Protein 2E2E (pdb70)

Nearest PDB structures (foldseek):
  2e2e-assembly1_B  TM=1.006E+00  e=4.703E-22  Escherichia coli
  3bee-assembly2_B  TM=8.682E-01  e=1.572E-04  Vibrio parahaemolyticus RIMD 2210633
  2vq2-assembly1_A-2  TM=7.960E-01  e=1.135E-03  Neisseria meningitidis
  2dba-assembly1_A  TM=7.671E-01  e=4.171E-03  Homo sapiens
  6y4l-assembly1_A  TM=5.784E-01  e=1.094E-02  Homo sapiens

B-factor: mean 46.53, std 13.55, range [18.16, 98.91]

Foldseek 3Di:
DVPDPDDADAAVVSVVCPDPVDDPPPLVVVCVVPVLALVSLQNQLSVCVVVLVLVRSLVSLVSSCVNPPQELVSLLSNLVSVCVVVVNADDPSNVVSLVSNCVRPVQSPSSLQSVLVNCVVVLVLVSNLVSLVSNLVVVHSHDDNVVSVVSNVVSVVSNVVVCVVVVPVDD/DVPDPDDADAAVVSVVPPDPVPDPPPLVVVCVVPVLALVSLQNQLSVCVVVLVLVRSLVSLVSSCVNPPQDLVSLLSNLVSVCVVVVNADDPSNVVSLVSNCVRPVQSPSSLQSQLVNCVVVLVLVSNLVSLVSNLVVVHSHDDNVVSVVSNVVSVVSVVVVCVVVVPVDD

InterPro domains:
  IPR011990 Tetratricopeptide-like helical domain superfamily [G3DSA:1.25.40.10] (56-198)
  IPR011990 Tetratricopeptide-like helical domain superfamily [SSF48452] (62-175)
  IPR019734 Tetratricopeptide repeat [PS50005] (73-106)
  IPR019734 Tetratricopeptide repeat [SM00028] (73-106)
  IPR019734 Tetratricopeptide repeat [SM00028] (144-177)
  IPR051263 Cytochrome c-type biogenesis [PTHR47870] (15-192)
  IPR056413 Cytochrome c-type biogenesis protein H, TPR domain [PF23914] (40-173)

Sequence (342 aa):
KWQAVRAEYQRQRDPLHQFAEAQLQALQDKIRANPQNSEQWALLGEYYLWQNDYSNSLLAYRQALQLRGENAELYAALATVLYYQASQHMTAQTRAMIDKALALDSNEITALMLLASDAFMQANYAQAIELWQKVMDLNSPRINRTQLVESINMAKLLQRRSDLEHHHHHHKWQAVRAEYQRQRDPLHQFAEAQLQALQDKIRANPQNSEQWALLGEYYLWQNDYSNSLLAYRQALQLRGENAELYAALATVLYYQASQHMTAQTRAMIDKALALDSNEITALMLLASDAFMQANYAQAIELWQKVMDLNSPRINRTQLVESINMAKLLQRRSDLEHHHHHH

Radius of gyration: 23.76 Å; Cα contacts (8 Å, |Δi|>4): 393; chains: 2; bounding box: 51×72×61 Å

Secondary structure (DSSP, 8-state):
--S-S------SSTTT--------HHHHHHHHH--S-HHHHHHHHHHHHHTT-HHHHHHHHHHHHHHH-S-HHHHHHHHHHHHHHTTT---HHHHHHHHHHHHH-TT-HHHHHHHHHHHHHTT-HHHHHHHHHHHHHT--TTS-HHHHHHHHHHHHHHHHHHHHHHT----/--S-S------SSTTT--------HHHHHHHHH--S-HHHHHHHHHHHHHTT-HHHHHHHHHHHHHHH-S-HHHHHHHHHHHHHHTTT---HHHHHHHHHHHHH-TT-HHHHHHHHHHHHHTT-HHHHHHHHHHHHHT--TTS-HHHHHHHHHHHHHHHHHHHHHHT----

Structure (mmCIF, N/CA/C/O backbone):
data_2E2E
#
_entry.id   2E2E
#
_cell.length_a   47.802
_cell.length_b   85.824
_cell.length_c   49.073
_cell.angle_alpha   90.00
_cell.angle_beta   89.99
_cell.angle_gamma   90.00
#
_symmetry.space_group_name_H-M   'P 1 21 1'
#
loop_
_entity.id
_entity.type
_entity.pdbx_description
1 polymer 'Formate-dependent nitrite reductase complex nrfG subunit'
2 non-polymer BETA-MERCAPTOETHANOL
3 non-polymer IMIDAZOLE
4 water water
#
loop_
_atom_site.group_PDB
_atom_site.id
_atom_site.type_symbol
_atom_site.label_atom_id
_atom_site.label_alt_id
_atom_site.label_comp_id
_atom_site.label_asym_id
_atom_site.label_entity_id
_atom_site.label_seq_id
_atom_site.pdbx_PDB_ins_code
_atom_site.Cartn_x
_atom_site.Cartn_y
_atom_site.Cartn_z
_atom_site.occupancy
_atom_site.B_iso_or_equiv
_atom_site.auth_seq_id
_atom_site.auth_comp_id
_atom_site.auth_asym_id
_atom_site.auth_atom_id
_atom_site.pdbx_PDB_model_num
ATOM 1 N N . LYS A 1 2 ? 1.978 50.921 12.868 1.00 67.06 31 LYS A N 1
ATOM 2 C CA . LYS A 1 2 ? 2.635 49.683 12.360 1.00 67.30 31 LYS A CA 1
ATOM 3 C C . LYS A 1 2 ? 3.577 50.009 11.195 1.00 67.46 31 LYS A C 1
ATOM 4 O O . LYS A 1 2 ? 3.988 51.153 11.041 1.00 67.32 31 LYS A O 1
ATOM 10 N N . TRP A 1 3 ? 3.942 48.999 10.403 1.00 67.89 32 TRP A N 1
ATOM 11 C CA . TRP A 1 3 ? 4.619 49.219 9.114 1.00 68.25 32 TRP A CA 1
ATOM 12 C C . TRP A 1 3 ? 3.858 48.637 7.906 1.00 68.46 32 TRP A C 1
ATOM 13 O O . TRP A 1 3 ? 3.633 49.369 6.942 1.00 68.67 32 TRP A O 1
ATOM 24 N N . GLN A 1 4 ? 3.425 47.369 7.920 1.00 68.69 33 GLN A N 1
ATOM 25 C CA . GLN A 1 4 ? 3.314 46.461 9.076 1.00 68.93 33 GLN A CA 1
ATOM 26 C C . GLN A 1 4 ? 4.614 45.955 9.693 1.00 69.42 33 GLN A C 1
ATOM 27 O O . GLN A 1 4 ? 5.489 45.437 8.999 1.00 69.50 33 GLN A O 1
ATOM 33 N N . ALA A 1 5 ? 4.707 46.118 11.013 1.00 69.91 34 ALA A N 1
ATOM 34 C CA . ALA A 1 5 ? 5.835 45.672 11.821 1.00 70.29 34 ALA A CA 1
ATOM 35 C C . ALA A 1 5 ? 5.348 45.405 13.239 1.00 70.72 34 ALA A C 1
ATOM 36 O O . ALA A 1 5 ? 5.479 46.247 14.132 1.00 70.77 34 ALA A O 1
ATOM 38 N N . VAL A 1 6 ? 4.755 44.229 13.414 1.00 71.30 35 VAL A N 1
ATOM 39 C CA . VAL A 1 6 ? 4.309 43.721 14.706 1.00 71.95 35 VAL A CA 1
ATOM 40 C C . VAL A 1 6 ? 5.247 42.560 15.071 1.00 72.39 35 VAL A C 1
ATOM 41 O O . VAL A 1 6 ? 5.255 42.073 16.209 1.00 72.14 35 VAL A O 1
ATOM 45 N N . ARG A 1 7 ? 6.055 42.165 14.083 1.00 73.13 36 ARG A N 1
ATOM 46 C CA . ARG A 1 7 ? 6.964 41.013 14.138 1.00 73.95 36 ARG A CA 1
ATOM 47 C C . ARG A 1 7 ? 6.201 39.695 14.028 1.00 74.36 36 ARG A C 1
ATOM 48 O O . ARG A 1 7 ? 5.460 39.317 14.936 1.00 74.54 36 ARG A O 1
ATOM 56 N N . ALA A 1 8 ? 6.374 39.013 12.899 1.00 74.91 37 ALA A N 1
ATOM 57 C CA . ALA A 1 8 ? 5.760 37.705 12.689 1.00 75.41 37 ALA A CA 1
ATOM 58 C C . ALA A 1 8 ? 6.373 36.665 13.632 1.00 75.77 37 ALA A C 1
ATOM 59 O O . ALA A 1 8 ? 7.580 36.695 13.908 1.00 75.70 37 ALA A O 1
ATOM 61 N N . GLU A 1 9 ? 5.533 35.764 14.138 1.00 76.19 38 GLU A N 1
ATOM 62 C CA . GLU A 1 9 ? 5.985 34.722 15.068 1.00 76.75 38 GLU A CA 1
ATOM 63 C C . GLU A 1 9 ? 5.017 33.547 15.116 1.00 76.85 38 GLU A C 1
ATOM 64 O O . GLU A 1 9 ? 3.798 33.739 15.087 1.00 77.14 38 GLU A O 1
ATOM 70 N N . TYR A 1 10 ? 5.559 32.333 15.187 1.00 76.90 39 TYR A N 1
ATOM 71 C CA . TYR A 1 10 ? 4.721 31.128 15.261 1.00 76.85 39 TYR A CA 1
ATOM 72 C C . TYR A 1 10 ? 4.779 30.477 16.646 1.00 76.45 39 TYR A C 1
ATOM 73 O O . TYR A 1 10 ? 5.314 31.075 17.578 1.00 76.22 39 TYR A O 1
ATOM 82 N N . GLN A 1 11 ? 4.198 29.280 16.778 1.00 76.20 40 GLN A N 1
ATOM 83 C CA . GLN A 1 11 ? 4.183 28.528 18.050 1.00 75.90 40 GLN A CA 1
ATOM 84 C C . GLN A 1 11 ? 5.575 28.025 18.474 1.00 75.34 40 GLN A C 1
ATOM 85 O O . GLN A 1 11 ? 6.591 28.629 18.117 1.00 74.85 40 GLN A O 1
ATOM 91 N N . ARG A 1 12 ? 5.614 26.923 19.235 1.00 74.74 41 ARG A N 1
ATOM 92 C CA . ARG A 1 12 ? 6.876 26.372 19.739 1.00 74.24 41 ARG A CA 1
ATOM 93 C C . ARG A 1 12 ? 6.917 24.831 19.723 1.00 73.69 41 ARG A C 1
ATOM 94 O O . ARG A 1 12 ? 6.833 24.219 18.656 1.00 73.50 41 ARG A O 1
ATOM 102 N N . GLN A 1 13 ? 7.088 24.216 20.895 1.00 73.17 42 GLN A N 1
ATOM 103 C CA . GLN A 1 13 ? 6.834 22.777 21.071 1.00 72.58 42 GLN A CA 1
ATOM 104 C C . GLN A 1 13 ? 6.187 22.408 22.421 1.00 72.00 42 GLN A C 1
ATOM 105 O O . GLN A 1 13 ? 5.649 21.319 22.542 1.00 72.08 42 GLN A O 1
ATOM 111 N N . ARG A 1 14 ? 6.218 23.300 23.419 1.00 71.52 43 ARG A N 1
ATOM 112 C CA . ARG A 1 14 ? 5.240 23.183 24.518 1.00 70.41 43 ARG A CA 1
ATOM 113 C C . ARG A 1 14 ? 4.067 24.174 24.510 1.00 71.20 43 ARG A C 1
ATOM 114 O O . ARG A 1 14 ? 3.034 23.920 25.165 1.00 71.19 43 ARG A O 1
ATOM 122 N N . ASP A 1 15 ? 4.185 25.281 23.771 1.00 71.49 44 ASP A N 1
ATOM 123 C CA . ASP A 1 15 ? 2.981 26.098 23.512 1.00 71.74 44 ASP A CA 1
ATOM 124 C C . ASP A 1 15 ? 1.938 25.335 22.691 1.00 71.77 44 ASP A C 1
ATOM 125 O O . ASP A 1 15 ? 0.731 25.412 22.992 1.00 71.88 44 ASP A O 1
ATOM 130 N N . PRO A 1 16 ? 2.386 24.594 21.655 1.00 71.68 45 PRO A N 1
ATOM 131 C CA . PRO A 1 16 ? 1.464 23.666 21.011 1.00 71.78 45 PRO A CA 1
ATOM 132 C C . PRO A 1 16 ? 1.000 22.591 21.980 1.00 71.68 45 PRO A C 1
ATOM 133 O O . PRO A 1 16 ? -0.189 22.260 22.000 1.00 72.31 45 PRO A O 1
ATOM 137 N N . LEU A 1 17 ? 1.928 22.063 22.777 1.00 71.30 46 LEU A N 1
ATOM 138 C CA . LEU A 1 17 ? 1.610 21.018 23.729 1.00 70.96 46 LEU A CA 1
ATOM 139 C C . LEU A 1 17 ? 0.594 21.496 24.771 1.00 70.55 46 LEU A C 1
ATOM 140 O O . LEU A 1 17 ? -0.336 20.756 25.111 1.00 70.44 46 LEU A O 1
ATOM 145 N N . HIS A 1 18 ? 0.765 22.735 25.247 1.00 70.24 47 HIS A N 1
ATOM 146 C CA . HIS A 1 18 ? -0.270 23.430 26.015 1.00 69.92 47 HIS A CA 1
ATOM 147 C C . HIS A 1 18 ? -1.358 23.888 25.038 1.00 69.63 47 HIS A C 1
ATOM 148 O O . HIS A 1 18 ? -1.496 25.091 24.745 1.00 69.36 47 HIS A O 1
ATOM 155 N N . GLN A 1 19 ? -2.080 22.901 24.493 1.00 68.97 48 GLN A N 1
ATOM 156 C CA . GLN A 1 19 ? -3.364 23.134 23.828 1.00 68.23 48 GLN A CA 1
ATOM 157 C C . GLN A 1 19 ? -4.479 22.693 24.794 1.00 67.45 48 GLN A C 1
ATOM 158 O O . GLN A 1 19 ? -5.621 22.403 24.395 1.00 67.18 48 GLN A O 1
ATOM 164 N N . PHE A 1 20 ? -4.100 22.624 26.075 1.00 66.30 49 PHE A N 1
ATOM 165 C CA . PHE A 1 20 ? -5.030 22.902 27.150 1.00 65.46 49 PHE A CA 1
ATOM 166 C C . PHE A 1 20 ? -5.072 24.427 27.373 1.00 65.17 49 PHE A C 1
ATOM 167 O O . PHE A 1 20 ? -4.275 25.184 26.800 1.00 64.58 49 PHE A O 1
ATOM 175 N N . ALA A 1 21 ? -5.927 24.810 28.317 1.00 65.13 50 ALA A N 1
ATOM 176 C CA . ALA A 1 21 ? -7.107 25.655 28.076 1.00 65.13 50 ALA A CA 1
ATOM 177 C C . ALA A 1 21 ? -7.614 25.611 26.631 1.00 64.96 50 ALA A C 1
ATOM 178 O O . ALA A 1 21 ? -7.064 26.240 25.731 1.00 64.64 50 ALA A O 1
ATOM 180 N N . GLU A 1 27 ? -12.529 21.567 28.199 1.00 71.05 56 GLU A N 1
ATOM 181 C CA . GLU A 1 27 ? -13.648 20.637 28.046 1.00 70.99 56 GLU A CA 1
ATOM 182 C C . GLU A 1 27 ? -14.443 20.377 29.341 1.00 71.03 56 GLU A C 1
ATOM 183 O O . GLU A 1 27 ? -15.672 20.370 29.293 1.00 71.02 56 GLU A O 1
ATOM 189 N N . ALA A 1 28 ? -13.795 20.122 30.484 1.00 70.92 57 ALA A N 1
ATOM 190 C CA . ALA A 1 28 ? -12.346 19.910 30.630 1.00 70.96 57 ALA A CA 1
ATOM 191 C C . ALA A 1 28 ? -12.030 18.502 31.164 1.00 70.95 57 ALA A C 1
ATOM 192 O O . ALA A 1 28 ? -10.859 18.100 31.210 1.00 70.80 57 ALA A O 1
ATOM 194 N N . GLN A 1 29 ? -13.072 17.762 31.564 1.00 70.92 58 GLN A N 1
ATOM 195 C CA . GLN A 1 29 ? -12.919 16.370 32.009 1.00 70.96 58 GLN A CA 1
ATOM 196 C C . GLN A 1 29 ? -12.542 15.451 30.844 1.00 70.71 58 GLN A C 1
ATOM 197 O O . GLN A 1 29 ? -13.331 15.229 29.918 1.00 70.53 58 GLN A O 1
ATOM 203 N N . LEU A 1 30 ? -11.313 14.939 30.897 1.00 70.52 59 LEU A N 1
ATOM 204 C CA . LEU A 1 30 ? -10.780 14.108 29.816 1.00 70.07 59 LEU A CA 1
ATOM 205 C C . LEU A 1 30 ? -10.729 12.614 30.140 1.00 69.55 59 LEU A C 1
ATOM 206 O O . LEU A 1 30 ? -9.662 12.027 30.398 1.00 69.24 59 LEU A O 1
ATOM 211 N N . GLN A 1 31 ? -11.924 12.025 30.134 1.00 68.95 60 GLN A N 1
ATOM 212 C CA . GLN A 1 31 ? -12.099 10.594 29.955 1.00 68.13 60 GLN A CA 1
ATOM 213 C C . GLN A 1 31 ? -11.303 10.198 28.717 1.00 67.46 60 GLN A C 1
ATOM 214 O O . GLN A 1 31 ? -10.653 9.154 28.689 1.00 67.20 60 GLN A O 1
ATOM 220 N N . ALA A 1 32 ? -11.349 11.069 27.711 1.00 66.53 61 ALA A N 1
ATOM 221 C CA . ALA A 1 32 ? -10.718 10.836 26.421 1.00 65.71 61 ALA A CA 1
ATOM 222 C C . ALA A 1 32 ? -9.344 10.172 26.527 1.00 64.99 61 ALA A C 1
ATOM 223 O O . ALA A 1 32 ? -9.150 9.072 26.016 1.00 65.00 61 ALA A O 1
ATOM 225 N N . LEU A 1 33 ? -8.410 10.834 27.211 1.00 64.35 62 LEU A N 1
ATOM 226 C CA . LEU A 1 33 ? -7.028 10.355 27.340 1.00 63.41 62 LEU A CA 1
ATOM 227 C C . LEU A 1 33 ? -6.941 9.004 28.050 1.00 63.08 62 LEU A C 1
ATOM 228 O O . LEU A 1 33 ? -6.117 8.166 27.686 1.00 62.63 62 LEU A O 1
ATOM 233 N N . GLN A 1 34 ? -7.792 8.809 29.058 1.00 62.80 63 GLN A N 1
ATOM 234 C CA . GLN A 1 34 ? -7.850 7.550 29.814 1.00 62.92 63 GLN A CA 1
ATOM 235 C C . GLN A 1 34 ? -8.473 6.432 28.982 1.00 63.09 63 GLN A C 1
ATOM 236 O O . GLN A 1 34 ? -7.916 5.337 28.892 1.00 63.06 63 GLN A O 1
ATOM 242 N N . ASP A 1 35 ? -9.626 6.722 28.378 1.00 63.57 64 ASP A N 1
ATOM 243 C CA . ASP A 1 35 ? -10.325 5.773 27.495 1.00 64.00 64 ASP A CA 1
ATOM 244 C C . ASP A 1 35 ? -9.400 5.250 26.395 1.00 64.07 64 ASP A C 1
ATOM 245 O O . ASP A 1 35 ? -9.317 4.046 26.171 1.00 64.33 64 ASP A O 1
ATOM 250 N N . LYS A 1 36 ? -8.687 6.159 25.737 1.00 64.23 65 LYS A N 1
ATOM 251 C CA . LYS A 1 36 ? -7.708 5.783 24.720 1.00 64.61 65 LYS A CA 1
ATOM 252 C C . LYS A 1 36 ? -6.539 4.934 25.255 1.00 64.56 65 LYS A C 1
ATOM 253 O O . LYS A 1 36 ? -5.903 4.209 24.485 1.00 64.55 65 LYS A O 1
ATOM 259 N N . ILE A 1 37 ? -6.247 5.040 26.555 1.00 64.47 66 ILE A N 1
ATOM 260 C CA . ILE A 1 37 ? -5.237 4.186 27.197 1.00 64.20 66 ILE A CA 1
ATOM 261 C C . ILE A 1 37 ? -5.819 2.800 27.489 1.00 64.50 66 ILE A C 1
ATOM 262 O O . ILE A 1 37 ? -5.130 1.790 27.328 1.00 64.48 66 ILE A O 1
ATOM 267 N N . ARG A 1 38 ? -7.074 2.754 27.933 1.00 64.54 67 ARG A N 1
ATOM 268 C CA . ARG A 1 38 ? -7.748 1.476 28.154 1.00 64.75 67 ARG A CA 1
ATOM 269 C C . ARG A 1 38 ? -7.899 0.745 26.821 1.00 64.78 67 ARG A C 1
ATOM 270 O O . ARG A 1 38 ? -7.689 -0.463 26.750 1.00 65.09 67 ARG A O 1
ATOM 278 N N . ALA A 1 39 ? -8.241 1.490 25.769 1.00 64.73 68 ALA A N 1
ATOM 279 C CA . ALA A 1 39 ? -8.298 0.957 24.402 1.00 64.69 68 ALA A CA 1
ATOM 280 C C . ALA A 1 39 ? -6.965 0.330 23.973 1.00 64.54 68 ALA A C 1
ATOM 281 O O . ALA A 1 39 ? -6.932 -0.805 23.492 1.00 64.73 68 ALA A O 1
ATOM 283 N N . ASN A 1 40 ? -5.877 1.075 24.154 1.00 64.06 69 ASN A N 1
ATOM 284 C CA . ASN A 1 40 ? -4.546 0.611 23.788 1.00 63.64 69 ASN A CA 1
ATOM 285 C C . ASN A 1 40 ? -3.552 0.969 24.887 1.00 62.95 69 ASN A C 1
ATOM 286 O O . ASN A 1 40 ? -3.272 2.145 25.095 1.00 62.95 69 ASN A O 1
ATOM 291 N N . PRO A 1 41 ? -3.045 -0.040 25.618 1.00 62.22 70 PRO A N 1
ATOM 292 C CA . PRO A 1 41 ? -2.192 0.186 26.782 1.00 61.72 70 PRO A CA 1
ATOM 293 C C . PRO A 1 41 ? -0.668 0.114 26.578 1.00 61.03 70 PRO A C 1
ATOM 294 O O . PRO A 1 41 ? 0.073 0.546 27.463 1.00 60.87 70 PRO A O 1
ATOM 298 N N . GLN A 1 42 ? -0.198 -0.420 25.453 1.00 60.25 71 GLN A N 1
ATOM 299 C CA . GLN A 1 42 ? 1.253 -0.551 25.216 1.00 59.63 71 GLN A CA 1
ATOM 300 C C . GLN A 1 42 ? 1.873 0.618 24.449 1.00 58.65 71 GLN A C 1
ATOM 301 O O . GLN A 1 42 ? 3.065 0.602 24.115 1.00 58.14 71 GLN A O 1
ATOM 307 N N . ASN A 1 43 ? 1.064 1.634 24.184 1.00 57.79 72 ASN A N 1
ATOM 308 C CA . ASN A 1 43 ? 1.538 2.810 23.466 1.00 57.21 72 ASN A CA 1
ATOM 309 C C . ASN A 1 43 ? 2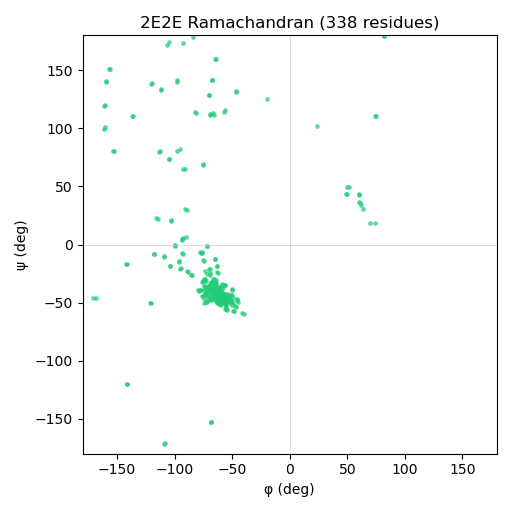.271 3.820 24.374 1.00 56.48 72 ASN A C 1
ATOM 310 O O . ASN A 1 43 ? 1.682 4.415 25.275 1.00 56.03 72 ASN A O 1
ATOM 315 N N . SER A 1 44 ? 3.569 3.976 24.120 1.00 55.83 73 SER A N 1
ATOM 316 C CA . SER A 1 44 ? 4.431 4.945 24.801 1.00 55.35 73 SER A CA 1
ATOM 317 C C . SER A 1 44 ? 3.871 6.378 24.861 1.00 54.70 73 SER A C 1
ATOM 318 O O . SER A 1 44 ? 3.709 6.957 25.942 1.00 54.43 73 SER A O 1
ATOM 321 N N . GLU A 1 45 ? 3.584 6.946 23.694 1.00 53.45 74 GLU A N 1
ATOM 322 C CA . GLU A 1 45 ? 3.231 8.365 23.613 1.00 52.38 74 GLU A CA 1
ATOM 323 C C . GLU A 1 45 ? 1.855 8.665 24.252 1.00 51.65 74 GLU A C 1
ATOM 324 O O . GLU A 1 45 ? 1.587 9.797 24.650 1.00 51.74 74 GLU A O 1
ATOM 330 N N . GLN A 1 46 ? 1.005 7.650 24.380 1.00 50.68 75 GLN A N 1
ATOM 331 C CA . GLN A 1 46 ? -0.294 7.806 25.048 1.00 50.17 75 GLN A CA 1
ATOM 332 C C . GLN A 1 46 ? -0.146 8.056 26.556 1.00 48.97 75 GLN A C 1
ATOM 333 O O . GLN A 1 46 ? -0.897 8.836 27.144 1.00 48.55 75 GLN A O 1
ATOM 339 N N . TRP A 1 47 ? 0.811 7.370 27.177 1.00 47.89 76 TRP A N 1
ATOM 340 C CA . TRP A 1 47 ? 1.097 7.564 28.598 1.00 46.38 76 TRP A CA 1
ATOM 341 C C . TRP A 1 47 ? 1.821 8.893 28.830 1.00 45.19 76 TRP A C 1
ATOM 342 O O . TRP A 1 47 ? 1.705 9.514 29.897 1.00 44.07 76 TRP A O 1
ATOM 353 N N . ALA A 1 48 ? 2.579 9.317 27.825 1.00 44.84 77 ALA A N 1
ATOM 354 C CA . ALA A 1 48 ? 3.340 10.559 27.908 1.00 44.20 77 ALA A CA 1
ATOM 355 C C . ALA A 1 48 ? 2.366 11.727 27.884 1.00 44.15 77 ALA A C 1
ATOM 356 O O . ALA A 1 48 ? 2.545 12.690 28.609 1.00 45.08 77 ALA A O 1
ATOM 358 N N . LEU A 1 49 ? 1.337 11.621 27.043 1.00 43.73 78 LEU A N 1
ATOM 359 C CA . LEU A 1 49 ? 0.261 12.604 26.950 1.00 43.13 78 LEU A CA 1
ATOM 360 C C . LEU A 1 49 ? -0.561 12.732 28.238 1.00 42.28 78 LEU A C 1
ATOM 361 O O . LEU A 1 49 ? -0.999 13.840 28.605 1.00 42.06 78 LEU A O 1
ATOM 366 N N . LEU A 1 50 ? -0.776 11.595 28.899 1.00 41.17 79 LEU A N 1
ATOM 367 C CA . LEU A 1 50 ? -1.350 11.561 30.234 1.00 40.08 79 LEU A CA 1
ATOM 368 C C . LEU A 1 50 ? -0.431 12.266 31.219 1.00 38.98 79 LEU A C 1
ATOM 369 O O . LEU A 1 50 ? -0.898 13.053 32.035 1.00 39.77 79 LEU A O 1
ATOM 374 N N . GLY A 1 51 ? 0.871 11.992 31.146 1.00 37.97 80 GLY A N 1
ATOM 375 C CA . GLY A 1 51 ? 1.841 12.651 32.021 1.00 36.34 80 GLY A CA 1
ATOM 376 C C . GLY A 1 51 ? 1.810 14.151 31.824 1.00 36.91 80 GLY A C 1
ATOM 377 O O . GLY A 1 51 ? 1.825 14.936 32.801 1.00 36.23 80 GLY A O 1
ATOM 378 N N . GLU A 1 52 ? 1.760 14.549 30.551 1.00 36.46 81 GLU A N 1
ATOM 379 C CA . GLU A 1 52 ? 1.607 15.937 30.162 1.00 37.27 81 GLU A CA 1
ATOM 380 C C . GLU A 1 52 ? 0.341 16.603 30.710 1.00 37.17 81 GLU A C 1
ATOM 381 O O . GLU A 1 52 ? 0.416 17.688 31.241 1.00 37.33 81 GLU A O 1
ATOM 387 N N . TYR A 1 53 ? -0.812 15.946 30.602 1.00 38.61 82 TYR A N 1
ATOM 388 C CA . TYR A 1 53 ? -2.058 16.475 31.199 1.00 38.94 82 TYR A CA 1
ATOM 389 C C . TYR A 1 53 ? -1.924 16.753 32.709 1.00 38.55 82 TYR A C 1
ATOM 390 O O . TYR A 1 53 ? -2.277 17.846 33.198 1.00 37.58 82 TYR A O 1
ATOM 399 N N . TYR A 1 54 ? -1.422 15.750 33.429 1.00 38.18 83 TYR A N 1
ATOM 400 C CA . TYR A 1 54 ? -1.249 15.855 34.859 1.00 38.27 83 TYR A CA 1
ATOM 401 C C . TYR A 1 54 ? -0.256 16.931 35.264 1.00 38.39 83 TYR A C 1
ATOM 402 O O . TYR A 1 54 ? -0.466 17.627 36.280 1.00 38.81 83 TYR A O 1
ATOM 411 N N . LEU A 1 55 ? 0.831 17.059 34.498 1.00 38.54 84 LEU A N 1
ATOM 412 C CA . LEU A 1 55 ? 1.807 18.131 34.729 1.00 38.36 84 LEU A CA 1
ATOM 413 C C . LEU A 1 55 ? 1.124 19.511 34.622 1.00 38.46 84 LEU A C 1
ATOM 414 O O . LEU A 1 55 ? 1.398 20.385 35.440 1.00 38.06 84 LEU A O 1
ATOM 419 N N . TRP A 1 56 ? 0.238 19.686 33.635 1.00 37.47 85 TRP A N 1
ATOM 420 C CA . TRP A 1 56 ? -0.478 20.949 33.429 1.00 38.28 85 TRP A CA 1
ATOM 421 C C . TRP A 1 56 ? -1.409 21.244 34.616 1.00 39.04 85 TRP A C 1
ATOM 422 O O . TRP A 1 56 ? -1.566 22.387 35.023 1.00 38.76 85 TRP A O 1
ATOM 433 N N . GLN A 1 57 ? -2.006 20.188 35.165 1.00 40.73 86 GLN A N 1
ATOM 434 C CA . GLN A 1 57 ? -2.843 20.276 36.352 1.00 42.03 86 GLN A CA 1
ATOM 435 C C . GLN A 1 57 ? -2.000 20.424 37.615 1.00 42.60 86 GLN A C 1
ATOM 436 O O . GLN A 1 57 ? -2.535 20.663 38.691 1.00 43.47 86 GLN A O 1
ATOM 442 N N . ASN A 1 58 ? -0.682 20.302 37.467 1.00 42.99 87 ASN A N 1
ATOM 443 C CA . ASN A 1 58 ? 0.277 20.324 38.580 1.00 43.43 87 ASN A CA 1
ATOM 444 C C . ASN A 1 58 ? 0.070 19.143 39.542 1.00 43.34 87 ASN A C 1
ATOM 445 O O . ASN A 1 58 ? 0.329 19.248 40.748 1.00 43.71 87 ASN A O 1
ATOM 450 N N . ASP A 1 59 ? -0.397 18.022 38.994 1.00 42.20 88 ASP A N 1
ATOM 451 C CA . ASP A 1 59 ? -0.564 16.804 39.774 1.00 41.69 88 ASP A CA 1
ATOM 452 C C . ASP A 1 59 ? 0.699 16.010 39.544 1.00 40.65 88 ASP A C 1
ATOM 453 O O . ASP A 1 59 ? 0.750 15.120 38.685 1.00 41.10 88 ASP A O 1
ATOM 458 N N . TYR A 1 60 ? 1.731 16.352 40.296 1.00 39.50 89 TYR A N 1
ATOM 459 C CA . TYR A 1 60 ? 3.063 15.820 40.035 1.00 38.83 89 TYR A CA 1
ATOM 460 C C . TYR A 1 60 ? 3.180 14.301 40.272 1.00 38.19 89 TYR A C 1
ATOM 461 O O . TYR A 1 60 ? 3.812 13.579 39.473 1.00 37.92 89 TYR A O 1
ATOM 470 N N . SER A 1 61 ? 2.527 13.824 41.328 1.00 37.15 90 SER A N 1
ATOM 471 C CA . SER A 1 61 ? 2.462 12.385 41.627 1.00 37.14 90 SER A CA 1
ATOM 472 C C . SER A 1 61 ? 1.913 11.579 40.476 1.00 36.62 90 SER A C 1
ATOM 473 O O . SER A 1 61 ? 2.535 10.600 40.050 1.00 36.76 90 SER A O 1
ATOM 476 N N . ASN A 1 62 ? 0.745 11.984 39.976 1.00 36.42 91 ASN A N 1
ATOM 477 C CA . ASN A 1 62 ? 0.104 11.304 38.838 1.00 36.04 91 ASN A CA 1
ATOM 478 C C . ASN A 1 62 ? 0.853 11.490 37.524 1.00 36.15 91 ASN A C 1
ATOM 479 O O . ASN A 1 62 ? 0.878 10.588 36.679 1.00 36.73 91 ASN A O 1
ATOM 484 N N . SER A 1 63 ? 1.447 12.665 37.351 1.00 36.16 92 SER A N 1
ATOM 485 C CA . SER A 1 63 ? 2.305 12.912 36.203 1.00 36.14 92 SER A CA 1
ATOM 486 C C . SER A 1 63 ? 3.484 11.938 36.187 1.00 36.99 92 SER A C 1
ATOM 487 O O . SER A 1 63 ? 3.763 11.312 35.163 1.00 37.33 92 SER A O 1
ATOM 490 N N . LEU A 1 64 ? 4.166 11.818 37.321 1.00 37.71 93 LEU A N 1
ATOM 491 C CA . LEU A 1 64 ? 5.310 10.916 37.433 1.00 38.99 93 LEU A CA 1
ATOM 492 C C . LEU A 1 64 ? 4.946 9.474 37.109 1.00 39.24 93 LEU A C 1
ATOM 493 O O . LEU A 1 64 ? 5.718 8.772 36.441 1.00 39.19 93 LEU A O 1
ATOM 498 N N . LEU A 1 65 ? 3.781 9.037 37.590 1.00 39.68 94 LEU A N 1
ATOM 499 C CA . LEU A 1 65 ? 3.301 7.686 37.329 1.00 40.05 94 LEU A CA 1
ATOM 500 C C . LEU A 1 65 ? 3.115 7.449 35.849 1.00 40.06 94 LEU A C 1
ATOM 501 O O . LEU A 1 65 ? 3.581 6.418 35.325 1.00 39.55 94 LEU A O 1
ATOM 506 N N . ALA A 1 66 ? 2.454 8.398 35.177 1.00 40.00 95 ALA A N 1
ATOM 507 C CA . ALA A 1 66 ? 2.185 8.270 33.745 1.00 40.72 95 ALA A CA 1
ATOM 508 C C . ALA A 1 66 ? 3.457 8.292 32.918 1.00 40.56 95 ALA A C 1
ATOM 509 O O . ALA A 1 66 ? 3.601 7.506 31.993 1.00 40.38 95 ALA A O 1
ATOM 511 N N . TYR A 1 67 ? 4.382 9.187 33.263 1.00 41.05 96 TYR A N 1
ATOM 512 C CA . TYR A 1 67 ? 5.643 9.279 32.538 1.00 41.04 96 TYR A CA 1
ATOM 513 C C . TYR A 1 67 ? 6.536 8.051 32.748 1.00 41.78 96 TYR A C 1
ATOM 514 O O . TYR A 1 67 ? 7.232 7.612 31.826 1.00 41.38 96 TYR A O 1
ATOM 523 N N . ARG A 1 68 ? 6.511 7.520 33.960 1.00 42.40 97 ARG A N 1
ATOM 524 C CA . ARG A 1 68 ? 7.255 6.333 34.319 1.00 43.80 97 ARG A CA 1
ATOM 525 C C . ARG A 1 68 ? 6.825 5.151 33.445 1.00 43.76 97 ARG A C 1
ATOM 526 O O . ARG A 1 68 ? 7.668 4.401 32.941 1.00 43.70 97 ARG A O 1
ATOM 534 N N . GLN A 1 69 ? 5.515 4.999 33.272 1.00 43.40 98 GLN A N 1
ATOM 535 C CA . GLN A 1 69 ? 4.965 3.961 32.428 1.00 43.42 98 GLN A CA 1
ATOM 536 C C . GLN A 1 69 ? 5.376 4.152 30.964 1.00 43.63 98 GLN A C 1
ATOM 537 O O . GLN A 1 69 ? 5.836 3.201 30.318 1.00 43.40 98 GLN A O 1
ATOM 543 N N . ALA A 1 70 ? 5.207 5.375 30.446 1.00 43.29 99 ALA A N 1
ATOM 544 C CA . ALA A 1 70 ? 5.693 5.726 29.119 1.00 42.93 99 ALA A CA 1
ATOM 545 C C . ALA A 1 70 ? 7.121 5.224 28.910 1.00 43.21 99 ALA A C 1
ATOM 546 O O . ALA A 1 70 ? 7.411 4.579 27.907 1.00 43.31 99 ALA A O 1
ATOM 548 N N . LEU A 1 71 ? 7.989 5.486 29.884 1.00 43.34 100 LEU A N 1
ATOM 549 C CA . LEU A 1 71 ? 9.425 5.175 29.819 1.00 44.20 100 LEU A CA 1
ATOM 550 C C . LEU A 1 71 ? 9.751 3.671 29.979 1.00 45.12 100 LEU A C 1
ATOM 551 O O . LEU A 1 71 ? 10.725 3.149 29.400 1.00 44.95 100 LEU A O 1
ATOM 556 N N . GLN A 1 72 ? 8.924 2.983 30.759 1.00 45.08 101 GLN A N 1
ATOM 557 C CA . GLN A 1 72 ? 9.000 1.533 30.894 1.00 46.22 101 GLN A CA 1
ATOM 558 C C . GLN A 1 72 ? 8.834 0.858 29.537 1.00 45.51 101 GLN A C 1
ATOM 559 O O . GLN A 1 72 ? 9.584 -0.057 29.185 1.00 45.53 101 GLN A O 1
ATOM 565 N N . LEU A 1 73 ? 7.845 1.342 28.796 1.00 45.05 102 LEU A N 1
ATOM 566 C CA . LEU A 1 73 ? 7.485 0.847 27.487 1.00 44.40 102 LEU A CA 1
ATOM 567 C C . LEU A 1 73 ? 8.493 1.196 26.380 1.00 44.52 102 LEU A C 1
ATOM 568 O O . LEU A 1 73 ? 8.786 0.356 25.525 1.00 44.86 102 LEU A O 1
ATOM 573 N N . ARG A 1 74 ? 9.006 2.428 26.384 1.00 43.93 103 ARG A N 1
ATOM 574 C CA . ARG A 1 74 ? 9.831 2.939 25.284 1.00 43.82 103 ARG A CA 1
ATOM 575 C C . ARG A 1 74 ? 11.302 2.581 25.409 1.00 43.24 103 ARG A C 1
ATOM 576 O O . ARG A 1 74 ? 12.034 2.522 24.399 1.00 42.75 103 ARG A O 1
ATOM 584 N N . GLY A 1 75 ? 11.738 2.380 26.650 1.00 42.10 104 GLY A N 1
ATOM 585 C CA . GLY A 1 75 ? 13.154 2.266 26.952 1.00 41.56 104 GLY A CA 1
ATOM 586 C C . GLY A 1 75 ? 13.738 3.655 27.056 1.00 41.25 104 GLY A C 1
ATOM 587 O O . GLY A 1 75 ? 13.025 4.647 26.884 1.00 41.81 104 GLY A O 1
ATOM 588 N N . GLU A 1 76 ? 15.031 3.742 27.341 1.00 40.82 105 GLU A N 1
ATOM 589 C CA . GLU A 1 76 ? 15.693 5.029 27.457 1.00 40.79 105 GLU A CA 1
ATOM 590 C C . GLU A 1 76 ? 15.321 5.947 26.282 1.00 40.10 105 GLU A C 1
ATOM 591 O O . GLU A 1 76 ? 15.350 5.543 25.111 1.00 39.73 105 GLU A O 1
ATOM 597 N N . ASN A 1 77 ? 14.949 7.179 26.609 1.00 38.62 106 ASN A N 1
ATOM 598 C CA . ASN A 1 77 ? 14.491 8.121 25.608 1.00 37.77 106 ASN A CA 1
ATOM 599 C C . ASN A 1 77 ? 14.606 9.513 26.171 1.00 37.33 106 ASN A C 1
ATOM 600 O O . ASN A 1 77 ? 13.955 9.811 27.184 1.00 36.28 106 ASN A O 1
ATOM 605 N N . ALA A 1 78 ? 15.410 10.351 25.501 1.00 36.38 107 ALA A N 1
ATOM 606 C CA . ALA A 1 78 ? 15.740 11.691 25.946 1.00 36.30 107 ALA A CA 1
ATOM 607 C C . ALA A 1 78 ? 14.560 12.598 26.278 1.00 36.57 107 ALA A C 1
ATOM 608 O O . ALA A 1 78 ? 14.590 13.253 27.322 1.00 35.86 107 ALA A O 1
ATOM 610 N N . GLU A 1 79 ? 13.543 12.650 25.401 1.00 36.66 108 GLU A N 1
ATOM 611 C CA . GLU A 1 79 ? 12.334 13.483 25.627 1.00 37.29 108 GLU A CA 1
ATOM 612 C C . GLU A 1 79 ? 11.614 13.095 26.889 1.00 36.38 108 GLU A C 1
ATOM 613 O O . GLU A 1 79 ? 11.071 13.947 27.558 1.00 36.38 108 GLU A O 1
ATOM 619 N N . LEU A 1 80 ? 11.550 11.800 27.168 1.00 35.93 109 LEU A N 1
ATOM 620 C CA . LEU A 1 80 ? 10.890 11.308 28.385 1.00 36.06 109 LEU A CA 1
ATOM 621 C C . LEU A 1 80 ? 11.749 11.481 29.637 1.00 35.77 109 LEU A C 1
ATOM 622 O O . LEU A 1 80 ? 11.239 11.819 30.695 1.00 35.80 109 LEU A O 1
ATOM 627 N N . TYR A 1 81 ? 13.053 11.258 29.522 1.00 35.63 110 TYR A N 1
ATOM 628 C CA . TYR A 1 81 ? 13.967 11.661 30.583 1.00 35.79 110 TYR A CA 1
ATOM 629 C C . TYR A 1 81 ? 13.855 13.145 30.978 1.00 36.05 110 TYR A C 1
ATOM 630 O O . TYR A 1 81 ? 13.921 13.479 32.153 1.00 36.10 110 TYR A O 1
ATOM 639 N N . ALA A 1 82 ? 13.735 14.021 29.978 1.00 35.96 111 ALA A N 1
ATOM 640 C CA . ALA A 1 82 ? 13.583 15.458 30.158 1.00 36.56 111 ALA A CA 1
ATOM 641 C C . ALA A 1 82 ? 12.233 15.846 30.776 1.00 36.01 111 ALA A C 1
ATOM 642 O O . ALA A 1 82 ? 12.145 16.828 31.514 1.00 36.35 111 ALA A O 1
ATOM 644 N N . ALA A 1 83 ? 11.195 15.081 30.460 1.00 36.13 112 ALA A N 1
ATOM 645 C CA . ALA A 1 83 ? 9.851 15.324 30.974 1.00 36.02 112 ALA A CA 1
ATOM 646 C C . ALA A 1 83 ? 9.767 14.910 32.438 1.00 36.33 112 ALA A C 1
ATOM 647 O O . ALA A 1 83 ? 9.337 15.688 33.278 1.00 36.79 112 ALA A O 1
ATOM 649 N N . 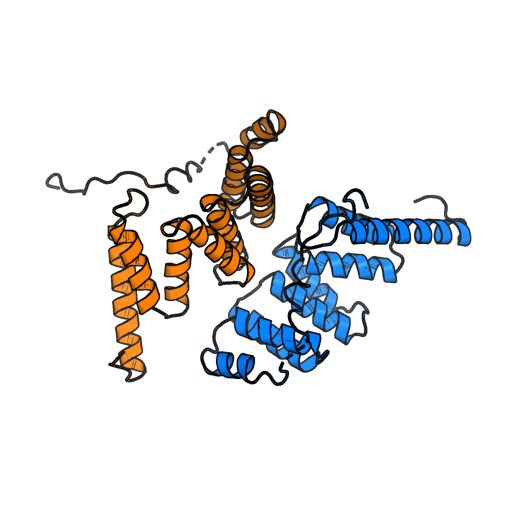LEU A 1 84 ? 10.216 13.704 32.745 1.00 35.87 113 LEU A N 1
ATOM 650 C CA . LEU A 1 84 ? 10.446 13.288 34.130 1.00 36.61 113 LEU A CA 1
ATOM 651 C C . LEU A 1 84 ? 11.193 14.345 34.946 1.00 36.04 113 LEU A C 1
ATOM 652 O O . LEU A 1 84 ? 10.772 14.690 36.068 1.00 35.42 113 LEU A O 1
ATOM 657 N N . ALA A 1 85 ? 12.271 14.884 34.372 1.00 34.83 114 ALA A N 1
ATOM 658 C CA . ALA A 1 85 ? 13.102 15.841 35.088 1.00 34.21 114 ALA A CA 1
ATOM 659 C C . ALA A 1 85 ? 12.319 17.102 35.330 1.00 33.42 114 ALA A C 1
ATOM 660 O O . ALA A 1 85 ? 12.439 17.700 36.370 1.00 33.46 114 ALA A O 1
ATOM 662 N N . THR A 1 86 ? 11.509 17.500 34.360 1.00 32.96 115 THR A N 1
ATOM 663 C CA . THR A 1 86 ? 10.610 18.640 34.507 1.00 33.09 115 THR A CA 1
ATOM 664 C C . THR A 1 86 ? 9.602 18.405 35.680 1.00 33.09 115 THR A C 1
ATOM 665 O O . THR A 1 86 ? 9.405 19.270 36.529 1.00 32.30 115 THR A O 1
ATOM 669 N N . VAL A 1 87 ? 8.960 17.249 35.705 1.00 32.47 116 VAL A N 1
ATOM 670 C CA . VAL A 1 87 ? 8.033 16.926 36.818 1.00 33.44 116 VAL A CA 1
ATOM 671 C C . VAL A 1 87 ? 8.719 16.941 38.202 1.00 33.77 116 VAL A C 1
ATOM 672 O O . VAL A 1 87 ? 8.220 17.564 39.170 1.00 34.04 116 VAL A O 1
ATOM 676 N N . LEU A 1 88 ? 9.866 16.283 38.290 1.00 33.02 117 LEU A N 1
ATOM 677 C CA . LEU A 1 88 ? 10.635 16.224 39.528 1.00 33.82 117 LEU A CA 1
ATOM 678 C C . LEU A 1 88 ? 11.053 17.626 40.009 1.00 33.83 117 LEU A C 1
ATOM 679 O O . LEU A 1 88 ? 10.854 17.995 41.168 1.00 34.40 117 LEU A O 1
ATOM 684 N N . TYR A 1 89 ? 11.607 18.418 39.103 1.00 34.34 118 TYR A N 1
ATOM 685 C CA . TYR A 1 89 ? 11.970 19.808 39.390 1.00 34.35 118 TYR A CA 1
ATOM 686 C C . TYR A 1 89 ? 10.809 20.630 39.891 1.00 34.01 118 TYR A C 1
ATOM 687 O O . TYR A 1 89 ? 10.964 21.354 40.846 1.00 33.65 118 TYR A O 1
ATOM 696 N N . TYR A 1 90 ? 9.641 20.526 39.255 1.00 34.00 119 TYR A N 1
ATOM 697 C CA . TYR A 1 90 ? 8.471 21.308 39.682 1.00 34.43 119 TYR A CA 1
ATOM 698 C C . TYR A 1 90 ? 7.876 20.779 40.997 1.00 35.31 119 TYR A C 1
ATOM 699 O O . TYR A 1 90 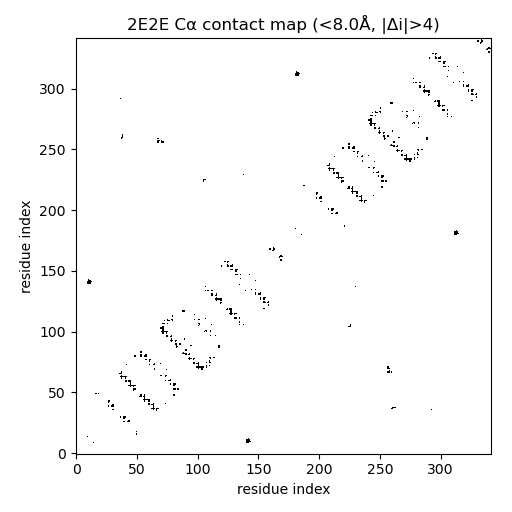? 7.420 21.553 41.858 1.00 35.66 119 TYR A O 1
ATOM 708 N N . GLN A 1 91 ? 7.877 19.461 41.135 1.00 34.62 120 GLN A N 1
ATOM 709 C CA . GLN A 1 91 ? 7.518 18.809 42.383 1.00 35.79 120 GLN A CA 1
ATOM 710 C C . GLN A 1 91 ? 8.350 19.274 43.572 1.00 36.72 120 GLN A C 1
ATOM 711 O O . GLN A 1 91 ? 7.836 19.331 44.697 1.00 37.61 120 GLN A O 1
ATOM 717 N N . ALA A 1 92 ? 9.633 19.568 43.326 1.00 37.08 121 ALA A N 1
ATOM 718 C CA . ALA A 1 92 ? 10.527 20.099 44.337 1.00 38.89 121 ALA A CA 1
ATOM 719 C C . ALA A 1 92 ? 10.500 21.619 44.342 1.00 40.50 121 ALA A C 1
ATOM 720 O O . ALA A 1 92 ? 11.513 22.232 44.653 1.00 40.38 121 ALA A O 1
ATOM 722 N N . SER A 1 93 ? 9.369 22.228 43.987 1.00 41.67 122 SER A N 1
ATOM 723 C CA . SER A 1 93 ? 9.265 23.693 43.956 1.00 43.73 122 SER A CA 1
ATOM 724 C C . SER A 1 93 ? 10.411 24.420 43.211 1.00 45.32 122 SER A C 1
ATOM 725 O O . SER A 1 93 ? 10.937 25.446 43.664 1.00 45.66 122 SER A O 1
ATOM 728 N N . GLN A 1 94 ? 10.791 23.877 42.054 1.00 45.80 123 GLN A N 1
ATOM 729 C CA . GLN A 1 94 ? 11.768 24.495 41.176 1.00 47.30 123 GLN A CA 1
ATOM 730 C C . GLN A 1 94 ? 13.079 24.644 41.888 1.00 47.62 123 GLN A C 1
ATOM 731 O O . GLN A 1 94 ? 13.730 25.687 41.792 1.00 48.44 123 GLN A O 1
ATOM 737 N N . HIS A 1 95 ? 13.454 23.578 42.607 1.00 47.20 124 HIS A N 1
ATOM 738 C CA . HIS A 1 95 ? 14.778 23.422 43.200 1.00 47.34 124 HIS A CA 1
ATOM 739 C C . HIS A 1 95 ? 15.406 22.157 42.633 1.00 47.15 124 HIS A C 1
ATOM 740 O O . HIS A 1 95 ? 14.712 21.153 42.487 1.00 46.65 124 HIS A O 1
ATOM 747 N N . MET A 1 96 ? 16.702 22.206 42.293 1.00 46.42 125 MET A N 1
ATOM 748 C CA . MET A 1 96 ? 17.396 21.035 41.782 1.00 45.72 125 MET A CA 1
ATOM 749 C C . MET A 1 96 ? 17.417 19.998 42.878 1.00 46.30 125 MET A C 1
ATOM 750 O O . MET A 1 96 ? 17.286 20.320 44.080 1.00 47.41 125 MET A O 1
ATOM 755 N N . THR A 1 97 ? 17.625 18.762 42.460 1.00 44.62 126 THR A N 1
ATOM 756 C CA . THR A 1 97 ? 17.402 17.615 43.273 1.00 44.45 126 THR A CA 1
ATOM 757 C C . THR A 1 97 ? 18.296 16.584 42.606 1.00 43.19 126 THR A C 1
ATOM 758 O O . THR A 1 97 ? 18.570 16.686 41.410 1.00 41.49 126 THR A O 1
ATOM 762 N N . ALA A 1 98 ? 18.798 15.633 43.376 1.00 42.47 127 ALA A N 1
ATOM 763 C CA . ALA A 1 98 ? 19.557 14.521 42.811 1.00 42.43 127 ALA A CA 1
ATOM 764 C C . ALA A 1 98 ? 18.747 13.714 41.773 1.00 42.41 127 ALA A C 1
ATOM 765 O O . ALA A 1 98 ? 19.256 13.398 40.712 1.00 42.81 127 ALA A O 1
ATOM 767 N N . GLN A 1 99 ? 17.495 13.381 42.068 1.00 42.17 128 GLN A N 1
ATOM 768 C CA . GLN A 1 99 ? 16.647 12.695 41.078 1.00 42.14 128 GLN A CA 1
ATOM 769 C C . GLN A 1 99 ? 16.541 13.527 39.805 1.00 41.16 128 GLN A C 1
ATOM 770 O O . GLN A 1 99 ? 16.594 12.995 38.698 1.00 39.43 128 GLN A O 1
ATOM 776 N N . THR A 1 100 ? 16.351 14.835 39.977 1.00 40.83 129 THR A N 1
ATOM 777 C CA . THR A 1 100 ? 16.168 15.723 38.849 1.00 40.93 129 THR A CA 1
ATOM 778 C C . THR A 1 100 ? 17.427 15.722 37.995 1.00 41.81 129 THR A C 1
ATOM 779 O O . THR A 1 100 ? 17.337 15.545 36.785 1.00 41.57 129 THR A O 1
ATOM 783 N N . ARG A 1 101 ? 18.594 15.913 38.614 1.00 42.71 130 ARG A N 1
ATOM 784 C CA . ARG A 1 101 ? 19.804 16.043 37.836 1.00 43.79 130 ARG A CA 1
ATOM 785 C C . ARG A 1 101 ? 20.109 14.763 37.076 1.00 44.05 130 ARG A C 1
ATOM 786 O O . ARG A 1 101 ? 20.671 14.830 35.976 1.00 44.21 130 ARG A O 1
ATOM 794 N N . ALA A 1 102 ? 19.763 13.607 37.656 1.00 44.26 131 ALA A N 1
ATOM 795 C CA . ALA A 1 102 ? 20.061 12.332 37.004 1.00 44.82 131 ALA A CA 1
ATOM 796 C C . ALA A 1 102 ? 19.171 12.126 35.786 1.00 44.77 131 ALA A C 1
ATOM 797 O O . ALA A 1 102 ? 19.641 11.635 34.773 1.00 45.29 131 ALA A O 1
ATOM 799 N N . MET A 1 103 ? 17.899 12.507 35.870 1.00 44.32 132 MET A N 1
ATOM 800 C CA . MET A 1 103 ? 17.024 12.448 34.680 1.00 44.25 132 MET A CA 1
ATOM 801 C C . MET A 1 103 ? 17.523 13.365 33.557 1.00 43.88 132 MET A C 1
ATOM 802 O O . MET A 1 103 ? 17.418 13.011 32.383 1.00 43.95 132 MET A O 1
ATOM 807 N N . ILE A 1 104 ? 18.049 14.533 33.929 1.00 43.23 133 ILE A N 1
ATOM 808 C CA . ILE A 1 104 ? 18.647 15.497 32.981 1.00 42.57 133 ILE A CA 1
ATOM 809 C C . ILE A 1 104 ? 19.924 14.926 32.334 1.00 43.52 133 ILE A C 1
ATOM 810 O O . ILE A 1 104 ? 20.140 15.050 31.105 1.00 43.24 133 ILE A O 1
ATOM 815 N N . ASP A 1 105 ? 20.749 14.274 33.156 1.00 42.47 134 ASP A N 1
ATOM 816 C CA . ASP A 1 105 ? 21.985 13.684 32.662 1.00 42.71 134 ASP A CA 1
ATOM 817 C C . ASP A 1 105 ? 21.711 12.504 31.761 1.00 42.44 134 ASP A C 1
ATOM 818 O O . ASP A 1 105 ? 22.402 12.313 30.766 1.00 43.53 134 ASP A O 1
ATOM 823 N N . LYS A 1 106 ? 20.700 11.713 32.087 1.00 41.79 135 LYS A N 1
ATOM 824 C CA . LYS A 1 106 ? 20.286 10.651 31.187 1.00 41.64 135 LYS A CA 1
ATOM 825 C C . LYS A 1 106 ? 19.729 11.186 29.856 1.00 41.49 135 LYS A C 1
ATOM 826 O O . LYS A 1 106 ? 20.072 10.674 28.788 1.00 41.12 135 LYS A O 1
ATOM 832 N N . ALA A 1 107 ? 18.861 12.201 29.926 1.00 40.52 136 ALA A N 1
ATOM 833 C CA . ALA A 1 107 ? 18.358 12.883 28.727 1.00 40.12 136 ALA A CA 1
ATOM 834 C C . ALA A 1 107 ? 19.473 13.324 27.800 1.00 39.47 136 ALA A C 1
ATOM 835 O O . ALA A 1 107 ? 19.423 13.063 26.599 1.00 40.51 136 ALA A O 1
ATOM 837 N N . LEU A 1 108 ? 20.476 13.990 28.357 1.00 38.74 137 LEU A N 1
ATOM 838 C CA . LEU A 1 108 ? 21.502 14.616 27.546 1.00 37.77 137 LEU A CA 1
ATOM 839 C C . LEU A 1 108 ? 22.527 13.635 27.024 1.00 38.05 137 LEU A C 1
ATOM 840 O O . LEU A 1 108 ? 23.392 14.009 26.216 1.00 38.76 137 LEU A O 1
ATOM 845 N N . ALA A 1 109 ? 22.429 12.389 27.483 1.00 37.52 138 ALA A N 1
ATOM 846 C CA . ALA A 1 109 ? 23.346 11.334 27.077 1.00 37.12 138 ALA A CA 1
ATOM 847 C C . ALA A 1 109 ? 22.775 10.690 25.834 1.00 36.72 138 ALA A C 1
ATOM 848 O O . ALA A 1 109 ? 23.491 10.082 25.046 1.00 36.72 138 ALA A O 1
ATOM 850 N N . LEU A 1 110 ? 21.467 10.819 25.671 1.00 36.08 139 LEU A N 1
ATOM 851 C CA . LEU A 1 110 ? 20.807 10.299 24.505 1.00 35.11 139 LEU A CA 1
ATOM 852 C C . LEU A 1 110 ? 20.644 11.360 23.408 1.00 34.77 139 LEU A C 1
ATOM 853 O O . LEU A 1 110 ? 20.458 11.027 22.241 1.00 33.74 139 LEU A O 1
ATOM 858 N N . ASP A 1 111 ? 20.717 12.631 23.800 1.00 34.17 140 ASP A N 1
ATOM 859 C CA . ASP A 1 111 ? 20.512 13.756 22.890 1.00 34.28 140 ASP A CA 1
ATOM 860 C C . ASP A 1 111 ? 21.114 14.995 23.541 1.00 34.14 140 ASP A C 1
ATOM 861 O O . ASP A 1 111 ? 20.499 15.652 24.400 1.00 34.77 140 ASP A O 1
ATOM 866 N N . SER A 1 112 ? 22.314 15.332 23.102 1.00 34.46 141 SER A N 1
ATOM 867 C CA . SER A 1 112 ? 23.065 16.438 23.672 1.00 34.54 141 SER A CA 1
ATOM 868 C C . SER A 1 112 ? 22.395 17.793 23.451 1.00 34.58 141 SER A C 1
ATOM 869 O O . SER A 1 112 ? 22.782 18.784 24.083 1.00 34.73 141 SER A O 1
ATOM 872 N N . ASN A 1 113 ? 21.388 17.836 22.573 1.00 33.86 142 ASN A N 1
ATOM 873 C CA . ASN A 1 113 ? 20.660 19.072 22.281 1.00 33.34 142 ASN A CA 1
ATOM 874 C C . ASN A 1 113 ? 19.197 19.060 22.695 1.00 33.52 142 ASN A C 1
ATOM 875 O O . ASN A 1 113 ? 18.398 19.826 22.167 1.00 33.28 142 ASN A O 1
ATOM 880 N N . GLU A 1 114 ? 18.845 18.189 23.629 1.00 34.27 143 GLU A N 1
ATOM 881 C CA . GLU A 1 114 ? 17.485 18.101 24.135 1.00 34.60 143 GLU A CA 1
ATOM 882 C C . GLU A 1 114 ? 17.180 19.395 24.865 1.00 34.52 143 GLU A C 1
ATOM 883 O O . GLU A 1 114 ? 17.748 19.666 25.918 1.00 35.58 143 GLU A O 1
ATOM 889 N N . ILE A 1 115 ? 16.287 20.190 24.288 1.00 34.46 144 ILE A N 1
ATOM 890 C CA . ILE A 1 115 ? 16.079 21.595 24.669 1.00 34.39 144 ILE A CA 1
ATOM 891 C C . ILE A 1 115 ? 15.366 21.705 26.025 1.00 34.77 144 ILE A C 1
ATOM 892 O O . ILE A 1 115 ? 15.704 22.540 26.853 1.00 34.37 144 ILE A O 1
ATOM 897 N N . THR A 1 116 ? 14.427 20.798 26.269 1.00 34.25 145 THR A N 1
ATOM 898 C CA . THR A 1 116 ? 13.733 20.746 27.521 1.00 34.62 145 THR A CA 1
ATOM 899 C C . THR A 1 116 ? 14.750 20.577 28.660 1.00 34.45 145 THR A C 1
ATOM 900 O O . THR A 1 116 ? 14.687 21.304 29.646 1.00 34.36 145 THR A O 1
ATOM 904 N N . ALA A 1 117 ? 15.739 19.704 28.477 1.00 33.95 146 ALA A N 1
ATOM 905 C CA . ALA A 1 117 ? 16.764 19.484 29.501 1.00 33.78 146 ALA A CA 1
ATOM 906 C C . ALA A 1 117 ? 17.690 20.687 29.610 1.00 33.92 146 ALA A C 1
ATOM 907 O O . ALA A 1 117 ? 17.962 21.137 30.710 1.00 34.45 146 ALA A O 1
ATOM 909 N N . LEU A 1 118 ? 18.142 21.216 28.472 1.00 33.96 147 LEU A N 1
ATOM 910 C CA . LEU A 1 118 ? 18.997 22.402 28.435 1.00 34.41 147 LEU A CA 1
ATOM 911 C C . LEU A 1 118 ? 18.320 23.599 29.067 1.00 34.41 147 LEU A C 1
ATOM 912 O O . LEU A 1 118 ? 18.965 24.395 29.728 1.00 34.62 147 LEU A O 1
ATOM 917 N N . MET A 1 119 ? 17.019 23.733 28.868 1.00 33.71 148 MET A N 1
ATOM 918 C CA . MET A 1 119 ? 16.349 24.907 29.413 1.00 33.88 148 MET A CA 1
ATOM 919 C C . MET A 1 119 ? 16.142 24.828 30.921 1.00 34.09 148 MET A C 1
ATOM 920 O O . MET A 1 119 ? 16.171 25.860 31.612 1.00 34.39 148 MET A O 1
ATOM 925 N N . LEU A 1 120 ? 15.952 23.616 31.435 1.00 34.33 149 LEU A N 1
ATOM 926 C CA . LEU A 1 120 ? 15.938 23.392 32.890 1.00 34.70 149 LEU A CA 1
ATOM 927 C C . LEU A 1 120 ? 17.355 23.663 33.457 1.00 34.13 149 LEU A C 1
ATOM 928 O O . LEU A 1 120 ? 17.530 24.326 34.480 1.00 35.00 149 LEU A O 1
ATOM 933 N N . LEU A 1 121 ? 18.368 23.163 32.797 1.00 33.47 150 LEU A N 1
ATOM 934 C CA . LEU A 1 121 ? 19.709 23.414 33.348 1.00 33.27 150 LEU A CA 1
ATOM 935 C C . LEU A 1 121 ? 20.024 24.901 33.399 1.00 32.67 150 LEU A C 1
ATOM 936 O O . LEU A 1 121 ? 20.370 25.395 34.435 1.00 33.86 150 LEU A O 1
ATOM 941 N N . ALA A 1 122 ? 19.820 25.626 32.301 1.00 33.34 151 ALA A N 1
ATOM 942 C CA . ALA A 1 122 ? 20.055 27.078 32.228 1.00 33.35 151 ALA A CA 1
ATOM 943 C C . ALA A 1 122 ? 19.378 27.862 33.314 1.00 34.95 151 ALA A C 1
ATOM 944 O O . ALA A 1 122 ? 20.013 28.722 33.936 1.00 34.65 151 ALA A O 1
ATOM 946 N N . SER A 1 123 ? 18.065 27.612 33.491 1.00 34.39 152 SER A N 1
ATOM 947 C CA . SER A 1 123 ? 17.255 28.343 34.433 1.00 35.07 152 SER A CA 1
ATOM 948 C C . SER A 1 123 ? 17.717 28.062 35.850 1.00 35.45 152 SER A C 1
ATOM 949 O O . SER A 1 123 ? 17.646 28.936 36.703 1.00 35.96 152 SER A O 1
ATOM 952 N N . ASP A 1 124 ? 18.137 26.829 36.113 1.00 35.43 153 ASP A N 1
ATOM 953 C CA . ASP A 1 124 ? 18.536 26.491 37.451 1.00 36.24 153 ASP A CA 1
ATOM 954 C C . ASP A 1 124 ? 19.890 27.143 37.749 1.00 37.36 153 ASP A C 1
ATOM 955 O O . ASP A 1 124 ? 20.104 27.606 38.860 1.00 37.77 153 ASP A O 1
ATOM 960 N N . ALA A 1 125 ? 20.806 27.105 36.776 1.00 36.65 154 ALA A N 1
ATOM 961 C CA . ALA A 1 125 ? 22.084 27.826 36.900 1.00 37.65 154 ALA A CA 1
ATOM 962 C C . ALA A 1 125 ? 21.797 29.289 37.274 1.00 38.07 154 ALA A C 1
ATOM 963 O O . ALA A 1 125 ? 22.367 29.832 38.213 1.00 39.03 154 ALA A O 1
ATOM 965 N N . PHE A 1 126 ? 20.872 29.915 36.563 1.00 38.50 155 PHE A N 1
ATOM 966 C CA . PHE A 1 126 ? 20.467 31.291 36.851 1.00 38.95 155 PHE A CA 1
ATOM 967 C C . PHE A 1 126 ? 20.026 31.428 38.297 1.00 38.94 155 PHE A C 1
ATOM 968 O O . PHE A 1 126 ? 20.353 32.404 38.959 1.00 38.05 155 PHE A O 1
ATOM 976 N N . MET A 1 127 ? 19.239 30.475 38.790 1.00 40.43 156 MET A N 1
ATOM 977 C CA . MET A 1 127 ? 18.670 30.647 40.135 1.00 40.59 156 MET A CA 1
ATOM 978 C C . MET A 1 127 ? 19.756 30.429 41.211 1.00 40.22 156 MET A C 1
ATOM 979 O O . MET A 1 127 ? 19.623 30.897 42.344 1.00 39.75 156 MET A O 1
ATOM 984 N N . GLN A 1 128 ? 20.812 29.706 40.848 1.00 40.72 157 GLN A N 1
ATOM 985 C CA . GLN A 1 128 ? 21.966 29.451 41.730 1.00 40.43 157 GLN A CA 1
ATOM 986 C C . GLN A 1 128 ? 23.086 30.470 41.519 1.00 40.26 157 GLN A C 1
ATOM 987 O O . GLN A 1 128 ? 24.159 30.351 42.120 1.00 38.12 157 GLN A O 1
ATOM 993 N N . ALA A 1 129 ? 22.838 31.465 40.660 1.00 40.16 158 ALA A N 1
ATOM 994 C CA . ALA A 1 129 ? 23.770 32.583 40.415 1.00 38.55 158 ALA A CA 1
ATOM 995 C C . ALA A 1 129 ? 24.967 32.195 39.598 1.00 39.20 158 ALA A C 1
ATOM 996 O O . ALA A 1 129 ? 25.993 32.924 39.632 1.00 38.87 158 ALA A O 1
ATOM 998 N N . ASN A 1 130 ? 24.875 31.063 38.881 1.00 38.11 159 ASN A N 1
ATOM 999 C CA . ASN A 1 130 ? 25.971 30.668 37.993 1.00 38.60 159 ASN A CA 1
ATOM 1000 C C . ASN A 1 130 ? 25.654 31.226 36.633 1.00 38.09 159 ASN A C 1
ATOM 1001 O O . ASN A 1 130 ? 25.436 30.488 35.679 1.00 39.02 159 ASN A O 1
ATOM 1006 N N . TYR A 1 131 ? 25.640 32.551 36.540 1.00 38.01 160 TYR A N 1
ATOM 1007 C CA . TYR A 1 131 ? 25.171 33.225 35.311 1.00 37.71 160 TYR A CA 1
ATOM 1008 C C . TYR A 1 131 ? 25.939 32.856 34.071 1.00 37.08 160 TYR A C 1
ATOM 1009 O O . TYR A 1 131 ? 25.354 32.748 33.000 1.00 38.91 160 TYR A O 1
ATOM 1018 N N . ALA A 1 132 ? 27.219 32.615 34.221 1.00 37.00 161 ALA A N 1
ATOM 1019 C CA . ALA A 1 132 ? 28.069 32.284 33.101 1.00 35.93 161 ALA A CA 1
ATOM 1020 C C . ALA A 1 132 ? 27.652 30.954 32.489 1.00 35.26 161 ALA A C 1
ATOM 1021 O O . ALA A 1 132 ? 27.806 30.750 31.300 1.00 33.78 161 ALA A O 1
ATOM 1023 N N . GLN A 1 133 ? 27.205 30.033 33.336 1.00 36.32 162 GLN A N 1
ATOM 1024 C CA . GLN A 1 133 ? 26.695 28.738 32.880 1.00 37.70 162 GLN A CA 1
ATOM 1025 C C . GLN A 1 133 ? 25.327 28.900 32.243 1.00 35.90 162 GLN A C 1
ATOM 1026 O O . GLN A 1 133 ? 25.052 28.317 31.199 1.00 36.29 162 GLN A O 1
ATOM 1032 N N . ALA A 1 134 ? 24.468 29.689 32.878 1.00 35.16 163 ALA A N 1
ATOM 1033 C CA . ALA A 1 134 ? 23.159 30.004 32.321 1.00 34.57 163 ALA A CA 1
ATOM 1034 C C . ALA A 1 134 ? 23.243 30.590 30.900 1.00 34.85 163 ALA A C 1
ATOM 1035 O O . ALA A 1 134 ? 22.641 30.076 29.954 1.00 35.71 163 ALA A O 1
ATOM 1037 N N . ILE A 1 135 ? 23.989 31.678 30.764 1.00 35.81 164 ILE A N 1
ATOM 1038 C CA . ILE A 1 135 ? 24.356 32.278 29.472 1.00 35.78 164 ILE A CA 1
ATOM 1039 C C . ILE A 1 135 ? 24.855 31.276 28.438 1.00 35.83 164 ILE A C 1
ATOM 1040 O O . ILE A 1 135 ? 24.344 31.245 27.327 1.00 35.50 164 ILE A O 1
ATOM 1045 N N . GLU A 1 136 ? 25.857 30.480 28.804 1.00 36.27 165 GLU A N 1
ATOM 1046 C CA . GLU A 1 136 ? 26.431 29.468 27.903 1.00 37.71 165 GLU A CA 1
ATOM 1047 C C . GLU A 1 136 ? 25.346 28.478 27.388 1.00 37.13 165 GLU A C 1
ATOM 1048 O O . GLU A 1 136 ? 25.294 28.124 26.204 1.00 37.01 165 GLU A O 1
ATOM 1054 N N . LEU A 1 137 ? 24.495 28.039 28.296 1.00 36.13 166 LEU A N 1
ATOM 1055 C CA . LEU A 1 137 ? 23.406 27.121 27.964 1.00 36.50 166 LEU A CA 1
ATOM 1056 C C . LEU A 1 137 ? 22.351 27.789 27.099 1.00 35.92 166 LEU A C 1
ATOM 1057 O O . LEU A 1 137 ? 21.954 27.210 26.104 1.00 36.32 166 LEU A O 1
ATOM 1062 N N . TRP A 1 138 ? 21.917 28.999 27.454 1.00 35.99 167 TRP A N 1
ATOM 1063 C CA . TRP A 1 138 ? 20.935 29.727 26.637 1.00 36.15 167 TRP A CA 1
ATOM 1064 C C . TRP A 1 138 ? 21.481 30.080 25.260 1.00 36.58 167 TRP A C 1
ATOM 1065 O O . TRP A 1 138 ? 20.731 30.094 24.274 1.00 36.54 167 TRP A O 1
ATOM 1076 N N . GLN A 1 139 ? 22.783 30.359 25.188 1.00 36.46 168 GLN A N 1
ATOM 1077 C CA . GLN A 1 139 ? 23.470 30.532 23.889 1.00 37.67 168 GLN A CA 1
ATOM 1078 C C . GLN A 1 139 ? 23.543 29.239 23.075 1.00 36.79 168 GLN A C 1
ATOM 1079 O O . GLN A 1 139 ? 23.362 29.275 21.866 1.00 36.79 168 GLN A O 1
ATOM 1085 N N . LYS A 1 140 ? 23.838 28.122 23.737 1.00 36.90 169 LYS A N 1
ATOM 1086 C CA . LYS A 1 140 ? 23.841 26.807 23.085 1.00 36.65 169 LYS A CA 1
ATOM 1087 C C . LYS A 1 140 ? 22.485 26.551 22.453 1.00 37.59 169 LYS A C 1
ATOM 1088 O O . LYS A 1 140 ? 22.433 26.174 21.273 1.00 37.39 169 LYS A O 1
ATOM 1094 N N . VAL A 1 141 ? 21.397 26.780 23.214 1.00 38.39 170 VAL A N 1
ATOM 1095 C CA . VAL A 1 141 ? 20.021 26.658 22.687 1.00 39.85 170 VAL A CA 1
ATOM 1096 C C . VAL A 1 141 ? 19.762 27.606 21.510 1.00 40.71 170 VAL A C 1
ATOM 1097 O O . VAL A 1 141 ? 19.285 27.182 20.454 1.00 40.91 170 VAL A O 1
ATOM 1101 N N . MET A 1 142 ? 20.060 28.886 21.703 1.00 41.67 171 MET A N 1
ATOM 1102 C CA . MET A 1 142 ? 19.958 29.884 20.634 1.00 42.93 171 MET A CA 1
ATOM 1103 C C . MET A 1 142 ? 20.675 29.419 19.365 1.00 42.22 171 MET A C 1
ATOM 1104 O O . MET A 1 142 ? 20.148 29.570 18.271 1.00 42.16 171 MET A O 1
ATOM 1109 N N . ASP A 1 143 ? 21.877 28.858 19.530 1.00 42.37 172 ASP A N 1
ATOM 1110 C CA . ASP A 1 143 ? 22.699 28.371 18.425 1.00 42.56 172 ASP A CA 1
ATOM 1111 C C . ASP A 1 143 ? 22.022 27.232 17.673 1.00 42.85 172 ASP A C 1
ATOM 1112 O O . ASP A 1 143 ? 22.396 26.927 16.543 1.00 42.67 172 ASP A O 1
ATOM 1117 N N . LEU A 1 144 ? 21.035 26.596 18.302 1.00 42.80 173 LEU A N 1
ATOM 1118 C CA . LEU A 1 144 ? 20.336 25.495 17.650 1.00 43.17 173 LEU A CA 1
ATOM 1119 C C . LEU A 1 144 ? 19.359 25.945 16.558 1.00 44.33 173 LEU A C 1
ATOM 1120 O O . LEU A 1 144 ? 18.920 25.120 15.754 1.00 44.76 173 LEU A O 1
ATOM 1125 N N . ASN A 1 145 ? 19.036 27.240 16.526 1.00 45.20 174 ASN A N 1
ATOM 1126 C CA . ASN A 1 145 ? 18.130 27.800 15.526 1.00 46.64 174 ASN A CA 1
ATOM 1127 C C . ASN A 1 145 ? 16.838 26.975 15.491 1.00 47.06 174 ASN A C 1
ATOM 1128 O O . ASN A 1 145 ? 16.376 26.539 14.434 1.00 47.33 174 ASN A O 1
ATOM 1133 N N . SER A 1 146 ? 16.276 26.748 16.670 1.00 47.40 175 SER A N 1
ATOM 1134 C CA . SER A 1 146 ? 15.150 25.838 16.842 1.00 47.74 175 SER A CA 1
ATOM 1135 C C . SER A 1 146 ? 13.843 26.607 16.882 1.00 48.01 175 SER A C 1
ATOM 1136 O O . SER A 1 146 ? 13.793 27.688 17.458 1.00 47.85 175 SER A O 1
ATOM 1139 N N . PRO A 1 147 ? 12.781 26.068 16.240 1.00 48.39 176 PRO A N 1
ATOM 1140 C CA . PRO A 1 147 ? 11.495 26.764 16.260 1.00 48.54 176 PRO A CA 1
ATOM 1141 C C . PRO A 1 147 ? 10.867 26.664 17.635 1.00 48.67 176 PRO A C 1
ATOM 1142 O O . PRO A 1 147 ? 9.784 27.198 17.869 1.00 49.40 176 PRO A O 1
ATOM 1146 N N . ARG A 1 148 ? 11.558 25.968 18.526 1.00 48.48 177 ARG A N 1
ATOM 1147 C CA . ARG A 1 148 ? 11.021 25.589 19.828 1.00 48.60 177 ARG A CA 1
ATOM 1148 C C . ARG A 1 148 ? 10.993 26.751 20.830 1.00 48.13 177 ARG A C 1
ATOM 1149 O O . ARG A 1 148 ? 9.998 26.954 21.545 1.00 47.80 177 ARG A O 1
ATOM 1157 N N . ILE A 1 149 ? 12.075 27.527 20.886 1.00 47.61 178 ILE A N 1
ATOM 1158 C CA . ILE A 1 149 ? 12.141 28.574 21.880 1.00 46.31 178 ILE A CA 1
ATOM 1159 C C . ILE A 1 149 ? 12.082 29.916 21.194 1.00 46.98 178 ILE A C 1
ATOM 1160 O O . ILE A 1 149 ? 12.768 30.131 20.199 1.00 47.23 178 ILE A O 1
ATOM 1165 N N . ASN A 1 150 ? 11.246 30.803 21.730 1.00 46.99 179 ASN A N 1
ATOM 1166 C CA . ASN A 1 150 ? 11.188 32.202 21.316 1.00 47.33 179 ASN A CA 1
ATOM 1167 C C . ASN A 1 150 ? 12.573 32.847 21.492 1.00 47.34 179 ASN A C 1
ATOM 1168 O O . ASN A 1 150 ? 13.057 32.968 22.611 1.00 46.89 179 ASN A O 1
ATOM 1173 N N . ARG A 1 151 ? 13.217 33.236 20.388 1.00 47.12 180 ARG A N 1
ATOM 1174 C CA . ARG A 1 151 ? 14.613 33.723 20.466 1.00 47.34 180 ARG A CA 1
ATOM 1175 C C . ARG A 1 151 ? 14.775 35.008 21.274 1.00 46.16 180 ARG A C 1
ATOM 1176 O O . ARG A 1 151 ? 15.824 35.225 21.888 1.00 45.49 180 ARG A O 1
ATOM 1184 N N . THR A 1 152 ? 13.741 35.849 21.274 1.00 45.14 181 THR A N 1
ATOM 1185 C CA . THR A 1 152 ? 13.785 37.108 22.018 1.00 44.62 181 THR A CA 1
ATOM 1186 C C . THR A 1 152 ? 13.765 36.809 23.521 1.00 43.92 181 THR A C 1
ATOM 1187 O O . THR A 1 152 ? 14.270 37.598 24.335 1.00 43.00 181 THR A O 1
ATOM 1191 N N . GLN A 1 153 ? 13.221 35.643 23.874 1.00 42.58 182 GLN A N 1
ATOM 1192 C CA . GLN A 1 153 ? 13.200 35.213 25.253 1.00 41.70 182 GLN A CA 1
ATOM 1193 C C . GLN A 1 153 ? 14.611 34.844 25.712 1.00 41.52 182 GLN A C 1
ATOM 1194 O O . GLN A 1 153 ? 15.056 35.304 26.745 1.00 41.68 182 GLN A O 1
ATOM 1200 N N . LEU A 1 154 ? 15.318 34.060 24.907 1.00 40.97 183 LEU A N 1
ATOM 1201 C CA . LEU A 1 154 ? 16.713 33.727 25.145 1.00 40.36 183 LEU A CA 1
ATOM 1202 C C . LEU A 1 154 ? 17.627 34.946 25.238 1.00 40.63 183 LEU A C 1
ATOM 1203 O O . LEU A 1 154 ? 18.524 34.979 26.080 1.00 40.00 183 LEU A O 1
ATOM 1208 N N . VAL A 1 155 ? 17.429 35.921 24.350 1.00 40.55 184 VAL A N 1
ATOM 1209 C CA . VAL A 1 155 ? 18.225 37.144 24.364 1.00 40.28 184 VAL A CA 1
ATOM 1210 C C . VAL A 1 155 ? 17.994 37.871 25.676 1.00 40.48 184 VAL A C 1
ATOM 1211 O O . VAL A 1 155 ? 18.958 38.274 26.340 1.00 40.25 184 VAL A O 1
ATOM 1215 N N . GLU A 1 156 ? 16.719 38.022 26.044 1.00 40.20 185 GLU A N 1
ATOM 1216 C CA . GLU A 1 156 ? 16.319 38.692 27.293 1.00 40.40 185 GLU A CA 1
ATOM 1217 C C . GLU A 1 156 ? 16.807 37.987 28.559 1.00 39.73 185 GLU A C 1
ATOM 1218 O O . GLU A 1 156 ? 17.219 38.658 29.522 1.00 39.52 185 GLU A O 1
ATOM 1224 N N . SER A 1 157 ? 16.761 36.651 28.559 1.00 37.81 186 SER A N 1
ATOM 1225 C CA . SER A 1 157 ? 17.206 35.872 29.711 1.00 36.92 186 SER A CA 1
ATOM 1226 C C . SER A 1 157 ? 18.719 36.082 29.874 1.00 35.99 186 SER A C 1
ATOM 1227 O O . SER A 1 157 ? 19.174 36.281 30.978 1.00 36.14 186 SER A O 1
ATOM 1230 N N . ILE A 1 158 ? 19.457 36.057 28.764 1.00 35.19 187 ILE A N 1
ATOM 1231 C CA . ILE A 1 158 ? 20.913 36.269 28.725 1.00 35.13 187 ILE A CA 1
ATOM 1232 C C . ILE A 1 158 ? 21.316 37.696 29.182 1.00 34.95 187 ILE A C 1
ATOM 1233 O O . ILE A 1 158 ? 22.237 37.872 29.951 1.00 33.23 187 ILE A O 1
ATOM 1238 N N . ASN A 1 159 ? 20.618 38.705 28.698 1.00 35.05 188 ASN A N 1
ATOM 1239 C CA . ASN A 1 159 ? 20.848 40.065 29.170 1.00 36.09 188 ASN A CA 1
ATOM 1240 C C . ASN A 1 159 ? 20.586 40.282 30.674 1.00 36.71 188 ASN A C 1
ATOM 1241 O O . ASN A 1 159 ? 21.353 40.996 31.321 1.00 36.77 188 ASN A O 1
ATOM 1246 N N . MET A 1 160 ? 19.553 39.633 31.232 1.00 36.49 189 MET A N 1
ATOM 1247 C CA . MET A 1 160 ? 19.304 39.644 32.684 1.00 37.29 189 MET A CA 1
ATOM 1248 C C . MET A 1 160 ? 20.457 38.970 33.479 1.00 37.82 189 MET A C 1
ATOM 1249 O O . MET A 1 160 ? 20.909 39.484 34.532 1.00 37.66 189 MET A O 1
ATOM 1254 N N . ALA A 1 161 ? 20.929 37.834 32.980 1.00 35.98 190 ALA A N 1
ATOM 1255 C CA . ALA A 1 161 ? 22.039 37.143 33.614 1.00 35.49 190 ALA A CA 1
ATOM 1256 C C . ALA A 1 161 ? 23.287 38.000 33.590 1.00 34.23 190 ALA A C 1
ATOM 1257 O O . ALA A 1 161 ? 24.045 37.981 34.558 1.00 34.19 190 ALA A O 1
ATOM 1259 N N . LYS A 1 162 ? 23.497 38.705 32.479 1.00 33.27 191 LYS A N 1
ATOM 1260 C CA . LYS A 1 162 ? 24.573 39.684 32.330 1.00 33.76 191 LYS A CA 1
ATOM 1261 C C . LYS A 1 162 ? 24.503 40.832 33.336 1.00 33.15 191 LYS A C 1
ATOM 1262 O O . LYS A 1 162 ? 25.497 41.145 33.986 1.00 33.22 191 LYS A O 1
ATOM 1268 N N . LEU A 1 163 ? 23.328 41.435 33.468 1.00 33.57 192 LEU A N 1
ATOM 1269 C CA . LEU A 1 163 ? 23.067 42.493 34.460 1.00 33.16 192 LEU A CA 1
ATOM 1270 C C . LEU A 1 163 ? 23.325 41.971 35.875 1.00 32.87 192 LEU A C 1
ATOM 1271 O O . LEU A 1 163 ? 23.872 42.677 36.712 1.00 33.74 192 LEU A O 1
ATOM 1276 N N . LEU A 1 164 ? 22.857 40.757 36.165 1.00 32.31 193 LEU A N 1
ATOM 1277 C CA . LEU A 1 164 ? 22.948 40.230 37.515 1.00 31.52 193 LEU A CA 1
ATOM 1278 C C . LEU A 1 164 ? 24.385 39.818 37.796 1.00 30.56 193 LEU A C 1
ATOM 1279 O O . LEU A 1 164 ? 24.858 39.956 38.908 1.00 31.38 193 LEU A O 1
ATOM 1284 N N . GLN A 1 165 ? 25.065 39.314 36.795 1.00 30.50 194 GLN A N 1
ATOM 1285 C CA . GLN A 1 165 ? 26.526 39.083 36.940 1.00 31.40 194 GLN A CA 1
ATOM 1286 C C . GLN A 1 165 ? 27.229 40.380 37.344 1.00 31.29 194 GLN A C 1
ATOM 1287 O O . GLN A 1 165 ? 27.899 40.409 38.366 1.00 33.06 194 GLN A O 1
ATOM 1293 N N . ARG A 1 166 ? 27.055 41.461 36.578 1.00 31.53 195 ARG A N 1
ATOM 1294 C CA . ARG A 1 166 ? 27.772 42.736 36.880 1.00 31.56 195 ARG A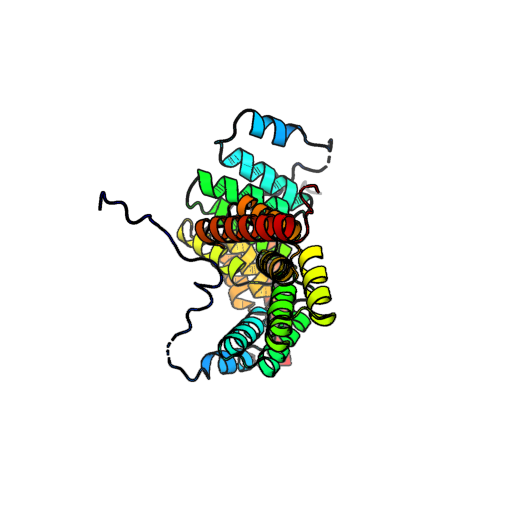 CA 1
ATOM 1295 C C . ARG A 1 166 ? 27.502 43.225 38.302 1.00 30.89 195 ARG A C 1
ATOM 1296 O O . ARG A 1 166 ? 28.396 43.671 38.986 1.00 29.83 195 ARG A O 1
ATOM 1304 N N . ARG A 1 167 ? 26.250 43.138 38.741 1.00 30.50 196 ARG A N 1
ATOM 1305 C CA . ARG A 1 167 ? 25.869 43.576 40.089 1.00 31.23 196 ARG A CA 1
ATOM 1306 C C . ARG A 1 167 ? 26.592 42.762 41.129 1.00 31.36 196 ARG A C 1
ATOM 1307 O O . ARG A 1 167 ? 27.010 43.288 42.143 1.00 30.88 196 ARG A O 1
ATOM 1315 N N . SER A 1 168 ? 26.759 41.462 40.855 1.00 31.66 197 SER A N 1
ATOM 1316 C CA . SER A 1 168 ? 27.458 40.566 41.781 1.00 30.38 197 SER A CA 1
ATOM 1317 C C . SER A 1 168 ? 28.917 40.901 41.826 1.00 29.52 197 SER A C 1
ATOM 1318 O O . SER A 1 168 ? 29.496 40.986 42.912 1.00 28.96 197 SER A O 1
ATOM 1321 N N . ASP A 1 169 ? 29.507 41.096 40.645 1.00 29.69 198 ASP A N 1
ATOM 1322 C CA . ASP A 1 169 ? 30.905 41.565 40.517 1.00 29.15 198 ASP A CA 1
ATOM 1323 C C . ASP A 1 169 ? 31.101 42.833 41.322 1.00 29.64 198 ASP A C 1
ATOM 1324 O O . ASP A 1 169 ? 32.060 42.974 42.077 1.00 30.27 198 ASP A O 1
ATOM 1329 N N . LEU A 1 170 ? 30.189 43.776 41.156 1.00 30.48 199 LEU A N 1
ATOM 1330 C CA . LEU A 1 170 ? 30.295 45.054 41.852 1.00 30.49 199 LEU A CA 1
ATOM 1331 C C . LEU A 1 170 ? 30.095 44.857 43.365 1.00 31.04 199 LEU A C 1
ATOM 1332 O O . LEU A 1 170 ? 30.849 45.368 44.139 1.00 30.80 199 LEU A O 1
ATOM 1337 N N . GLU A 1 171 ? 29.082 44.116 43.797 1.00 31.70 200 GLU A N 1
ATOM 1338 C CA . GLU A 1 171 ? 28.893 44.012 45.250 1.00 33.53 200 GLU A CA 1
ATOM 1339 C C . GLU A 1 171 ? 30.042 43.308 45.979 1.00 32.35 200 GLU A C 1
ATOM 1340 O O . GLU A 1 171 ? 30.368 43.658 47.114 1.00 32.86 200 GLU A O 1
ATOM 1346 N N . HIS A 1 172 ? 30.691 42.365 45.295 1.00 31.34 201 HIS A N 1
ATOM 1347 C CA . HIS A 1 172 ? 31.768 41.568 45.891 1.00 30.04 201 HIS A CA 1
ATOM 1348 C C . HIS A 1 172 ? 33.120 42.057 45.520 1.00 28.59 201 HIS A C 1
ATOM 1349 O O . HIS A 1 172 ? 34.130 41.500 45.968 1.00 29.70 201 HIS A O 1
ATOM 1356 N N . HIS A 1 173 ? 33.153 43.103 44.700 1.00 26.69 202 HIS A N 1
ATOM 1357 C CA . HIS A 1 173 ? 34.427 43.650 44.233 1.00 24.59 202 HIS A CA 1
ATOM 1358 C C . HIS A 1 173 ? 35.196 42.573 43.436 1.00 23.79 202 HIS A C 1
ATOM 1359 O O . HIS A 1 173 ? 36.441 42.480 43.465 1.00 22.57 202 HIS A O 1
ATOM 1366 N N . HIS A 1 174 ? 34.420 41.782 42.712 1.00 23.70 203 HIS A N 1
ATOM 1367 C CA . HIS A 1 174 ? 34.920 40.627 42.006 1.00 26.13 203 HIS A CA 1
ATOM 1368 C C . HIS A 1 174 ? 34.789 40.874 40.505 1.00 26.12 203 HIS A C 1
ATOM 1369 O O . HIS A 1 174 ? 33.884 40.361 39.907 1.00 26.77 203 HIS A O 1
ATOM 1376 N N . HIS A 1 175 ? 35.704 41.639 39.913 1.00 26.76 204 HIS A N 1
ATOM 1377 C CA . HIS A 1 175 ? 35.464 42.214 38.571 1.00 28.01 204 HIS A CA 1
ATOM 1378 C C . HIS A 1 175 ? 36.014 41.331 37.435 1.00 29.72 204 HIS A C 1
ATOM 1379 O O . HIS A 1 175 ? 35.783 41.611 36.258 1.00 29.62 204 HIS A O 1
ATOM 1386 N N . HIS A 1 176 ? 36.747 40.285 37.822 1.00 31.36 205 HIS A N 1
ATOM 1387 C CA . HIS A 1 176 ? 37.455 39.375 36.935 1.00 33.21 205 HIS A CA 1
ATOM 1388 C C . HIS A 1 176 ? 36.680 38.063 36.875 1.00 34.16 205 HIS A C 1
ATOM 1389 O O . HIS A 1 176 ? 35.734 37.841 37.631 1.00 31.56 205 HIS A O 1
ATOM 1396 N N . HIS A 1 177 ? 37.131 37.167 36.009 1.00 36.13 206 HIS A N 1
ATOM 1397 C CA . HIS A 1 177 ? 36.529 35.832 35.953 1.00 38.55 206 HIS A CA 1
ATOM 1398 C C . HIS A 1 177 ? 37.490 34.849 35.324 1.00 38.63 206 HIS A C 1
ATOM 1399 O O . HIS A 1 177 ? 37.819 33.848 35.955 1.00 40.09 206 HIS A O 1
ATOM 1407 N N . LYS B 1 2 ? 21.943 -23.418 -11.664 1.00 67.09 31 LYS B N 1
ATOM 1408 C CA . LYS B 1 2 ? 21.289 -22.178 -12.174 1.00 67.31 31 LYS B CA 1
ATOM 1409 C C . LYS B 1 2 ? 20.350 -22.507 -13.341 1.00 67.46 31 LYS B C 1
ATOM 1410 O O . LYS B 1 2 ? 19.950 -23.657 -13.505 1.00 67.33 31 LYS B O 1
ATOM 1416 N N . TRP B 1 3 ? 19.979 -21.495 -14.127 1.00 67.89 32 TRP B N 1
ATOM 1417 C CA . TRP B 1 3 ? 19.306 -21.712 -15.419 1.00 68.26 32 TRP B CA 1
ATOM 1418 C C . TRP B 1 3 ? 20.066 -21.129 -16.628 1.00 68.46 32 TRP B C 1
ATOM 1419 O O . TRP B 1 3 ? 20.285 -21.860 -17.592 1.00 68.66 32 TRP B O 1
ATOM 1430 N N . GLN B 1 4 ? 20.500 -19.861 -16.615 1.00 68.66 33 GLN B N 1
ATOM 1431 C CA . GLN B 1 4 ? 20.610 -18.953 -15.458 1.00 68.95 33 GLN B CA 1
ATOM 1432 C C . GLN B 1 4 ? 19.308 -18.448 -14.840 1.00 69.44 33 GLN B C 1
ATOM 1433 O O . GLN B 1 4 ? 18.430 -17.934 -15.535 1.00 69.51 33 GLN B O 1
ATOM 1439 N N . ALA B 1 5 ? 19.217 -18.607 -13.519 1.00 69.93 34 ALA B N 1
ATOM 1440 C CA . ALA B 1 5 ? 18.087 -18.165 -12.712 1.00 70.30 34 ALA B CA 1
ATOM 1441 C C . ALA B 1 5 ? 18.577 -17.901 -11.296 1.00 70.71 34 ALA B C 1
ATOM 1442 O O . ALA B 1 5 ? 18.446 -18.743 -10.404 1.00 70.75 34 ALA B O 1
ATOM 1444 N N . VAL B 1 6 ? 19.176 -16.729 -11.123 1.00 71.29 35 VAL B N 1
ATOM 1445 C CA . VAL B 1 6 ? 19.618 -16.216 -9.830 1.00 71.95 35 VAL B CA 1
ATOM 1446 C C . VAL B 1 6 ? 18.683 -15.052 -9.464 1.00 72.38 35 VAL B C 1
ATOM 1447 O O . VAL B 1 6 ? 18.675 -14.570 -8.327 1.00 72.11 35 VAL B O 1
ATOM 1451 N N . ARG B 1 7 ? 17.879 -14.648 -10.452 1.00 73.12 36 ARG B N 1
ATOM 1452 C CA . ARG B 1 7 ? 16.969 -13.498 -10.392 1.00 73.94 36 ARG B CA 1
ATOM 1453 C C . ARG B 1 7 ? 17.731 -12.184 -10.506 1.00 74.35 36 ARG B C 1
ATOM 1454 O O . ARG B 1 7 ? 18.475 -11.806 -9.602 1.00 74.52 36 ARG B O 1
ATOM 1462 N N . ALA B 1 8 ? 17.553 -11.505 -11.634 1.00 74.91 37 ALA B N 1
ATOM 1463 C CA . ALA B 1 8 ? 18.164 -10.198 -11.844 1.00 75.42 37 ALA B CA 1
ATOM 1464 C C . ALA B 1 8 ? 17.549 -9.159 -10.901 1.00 75.76 37 ALA B C 1
ATOM 1465 O O . ALA B 1 8 ? 16.343 -9.189 -10.629 1.00 75.70 37 ALA B O 1
ATOM 1467 N N . GLU B 1 9 ? 18.386 -8.257 -10.392 1.00 76.20 38 GLU B N 1
ATOM 1468 C CA . GLU B 1 9 ? 17.933 -7.215 -9.461 1.00 76.74 38 GLU B CA 1
ATOM 1469 C C . GLU B 1 9 ? 18.899 -6.038 -9.409 1.00 76.85 38 GLU B C 1
ATOM 1470 O O . GLU B 1 9 ? 20.119 -6.227 -9.430 1.00 77.14 38 GLU B O 1
ATOM 1476 N N . TYR B 1 10 ? 18.357 -4.826 -9.344 1.00 76.89 39 TYR B N 1
ATOM 1477 C CA . TYR B 1 10 ? 19.198 -3.623 -9.273 1.00 76.84 39 TYR B CA 1
ATOM 1478 C C . TYR B 1 10 ? 19.150 -2.973 -7.887 1.00 76.44 39 TYR B C 1
ATOM 1479 O O . TYR B 1 10 ? 18.623 -3.573 -6.952 1.00 76.26 39 TYR B O 1
ATOM 1488 N N . GLN B 1 11 ? 19.727 -1.774 -7.755 1.00 76.21 40 GLN B N 1
ATOM 1489 C CA . GLN B 1 11 ? 19.739 -1.022 -6.482 1.00 75.88 40 GLN B CA 1
ATOM 1490 C C . GLN B 1 11 ? 18.346 -0.523 -6.053 1.00 75.35 40 GLN B C 1
ATOM 1491 O O . GLN B 1 11 ? 17.328 -1.135 -6.402 1.00 74.84 40 GLN B O 1
ATOM 1497 N N . ARG B 1 12 ? 18.308 0.578 -5.291 1.00 74.76 41 ARG B N 1
ATOM 1498 C CA . ARG B 1 12 ? 17.046 1.128 -4.790 1.00 74.26 41 ARG B CA 1
ATOM 1499 C C . ARG B 1 12 ? 17.007 2.669 -4.811 1.00 73.73 41 ARG B C 1
ATOM 1500 O O . ARG B 1 12 ? 17.099 3.277 -5.885 1.00 73.54 41 ARG B O 1
ATOM 1508 N N . GLN B 1 13 ? 16.833 3.288 -3.641 1.00 73.19 42 GLN B N 1
ATOM 1509 C CA . GLN B 1 13 ? 17.090 4.726 -3.466 1.00 72.57 42 GLN B CA 1
ATOM 1510 C C . GLN B 1 13 ? 17.739 5.096 -2.114 1.00 72.00 42 GLN B C 1
ATOM 1511 O O . GLN B 1 13 ? 18.277 6.189 -1.992 1.00 72.12 42 GLN B O 1
ATOM 1517 N N . ARG B 1 14 ? 17.707 4.204 -1.115 1.00 71.51 43 ARG B N 1
ATOM 1518 C CA . ARG B 1 14 ? 18.684 4.324 -0.014 1.00 70.44 43 ARG B CA 1
ATOM 1519 C C . ARG B 1 14 ? 19.857 3.330 -0.021 1.00 71.19 43 ARG B C 1
ATOM 1520 O O . ARG B 1 14 ? 20.895 3.588 0.626 1.00 71.18 43 ARG B O 1
ATOM 1528 N N . ASP B 1 15 ? 19.734 2.220 -0.752 1.00 71.46 44 ASP B N 1
ATOM 1529 C CA . ASP B 1 15 ? 20.934 1.404 -1.014 1.00 71.76 44 ASP B CA 1
ATOM 1530 C C . ASP B 1 15 ? 21.977 2.165 -1.829 1.00 71.75 44 ASP B C 1
ATOM 1531 O O . ASP B 1 15 ? 23.179 2.077 -1.528 1.00 71.91 44 ASP B O 1
ATOM 1536 N N . PRO B 1 16 ? 21.535 2.911 -2.864 1.00 71.68 45 PRO B N 1
ATOM 1537 C CA . PRO B 1 16 ? 22.458 3.833 -3.512 1.00 71.76 45 PRO B CA 1
ATOM 1538 C C . PRO B 1 16 ? 22.924 4.912 -2.550 1.00 71.69 45 PRO B C 1
ATOM 1539 O O . PRO B 1 16 ? 24.112 5.249 -2.536 1.00 72.30 45 PRO B O 1
ATOM 1543 N N . LEU B 1 17 ? 21.997 5.440 -1.752 1.00 71.33 46 LEU B N 1
ATOM 1544 C CA . LEU B 1 17 ? 22.314 6.486 -0.801 1.00 70.98 46 LEU B CA 1
ATOM 1545 C C . LEU B 1 17 ? 23.326 6.006 0.244 1.00 70.55 46 LEU B C 1
ATOM 1546 O O . LEU B 1 17 ? 24.248 6.746 0.600 1.00 70.49 46 LEU B O 1
ATOM 1551 N N . HIS B 1 18 ? 23.160 4.764 0.709 1.00 70.23 47 HIS B N 1
ATOM 1552 C CA . HIS B 1 18 ? 24.191 4.076 1.484 1.00 69.92 47 HIS B CA 1
ATOM 1553 C C . HIS B 1 18 ? 25.284 3.623 0.508 1.00 69.59 47 HIS B C 1
ATOM 1554 O O . HIS B 1 18 ? 25.422 2.424 0.206 1.00 69.35 47 HIS B O 1
ATOM 1561 N N . GLN B 1 19 ? 26.011 4.614 -0.025 1.00 69.00 48 GLN B N 1
ATOM 1562 C CA . GLN B 1 19 ? 27.296 4.390 -0.691 1.00 68.23 48 GLN B CA 1
ATOM 1563 C C . GLN B 1 19 ? 28.432 4.820 0.262 1.00 67.48 48 GLN B C 1
ATOM 1564 O O . GLN B 1 19 ? 29.565 5.125 -0.158 1.00 67.14 48 GLN B O 1
ATOM 1570 N N . PHE B 1 20 ? 28.089 4.866 1.553 1.00 66.32 49 PHE B N 1
ATOM 1571 C CA . PHE B 1 20 ? 29.047 4.568 2.617 1.00 65.49 49 PHE B CA 1
ATOM 1572 C C . PHE B 1 20 ? 28.845 3.050 2.889 1.00 65.18 49 PHE B C 1
ATOM 1573 O O . PHE B 1 20 ? 28.008 2.433 2.237 1.00 64.60 49 PHE B O 1
ATOM 1581 N N . ALA B 1 21 ? 29.625 2.356 3.712 1.00 65.13 50 ALA B N 1
ATOM 1582 C CA . ALA B 1 21 ? 31.017 1.970 3.559 1.00 65.15 50 ALA B CA 1
ATOM 1583 C C . ALA B 1 21 ? 31.522 1.997 2.109 1.00 64.96 50 ALA B C 1
ATOM 1584 O O . ALA B 1 21 ? 30.995 1.311 1.227 1.00 64.62 50 ALA B O 1
ATOM 1586 N N . GLU B 1 27 ? 36.460 5.941 3.675 1.00 71.07 56 GLU B N 1
ATOM 1587 C CA . GLU B 1 27 ? 37.574 6.871 3.518 1.00 71.00 56 GLU B CA 1
ATOM 1588 C C . GLU B 1 27 ? 38.366 7.127 4.814 1.00 71.05 56 GLU B C 1
ATOM 1589 O O . GLU B 1 27 ? 39.597 7.131 4.767 1.00 71.01 56 GLU B O 1
ATOM 1595 N N . ALA B 1 28 ? 37.715 7.379 5.956 1.00 70.92 57 ALA B N 1
ATOM 1596 C CA . ALA B 1 28 ? 36.269 7.593 6.104 1.00 70.95 57 ALA B CA 1
ATOM 1597 C C . ALA B 1 28 ? 35.946 9.000 6.644 1.00 70.95 57 ALA B C 1
ATOM 1598 O O . ALA B 1 28 ? 34.774 9.398 6.690 1.00 70.80 57 ALA B O 1
ATOM 1600 N N . GLN B 1 29 ? 36.985 9.742 7.045 1.00 70.95 58 GLN B N 1
ATOM 1601 C CA . GLN B 1 29 ? 36.835 11.137 7.486 1.00 70.97 58 GLN B CA 1
ATOM 1602 C C . GLN B 1 29 ? 36.459 12.057 6.319 1.00 70.73 58 GLN B C 1
ATOM 1603 O O . GLN B 1 29 ? 37.251 12.279 5.394 1.00 70.51 58 GLN B O 1
ATOM 1609 N N . LEU B 1 30 ? 35.228 12.565 6.369 1.00 70.56 59 LEU B N 1
ATOM 1610 C CA . LEU B 1 30 ? 34.695 13.397 5.288 1.00 70.08 59 LEU B CA 1
ATOM 1611 C C . LEU B 1 30 ? 34.644 14.890 5.615 1.00 69.55 59 LEU B C 1
ATOM 1612 O O . LEU B 1 30 ? 33.577 15.480 5.877 1.00 69.25 59 LEU B O 1
ATOM 1617 N N . GLN B 1 31 ? 35.840 15.473 5.609 1.00 68.94 60 GLN B N 1
ATOM 1618 C CA . GLN B 1 31 ? 36.015 16.903 5.435 1.00 68.14 60 GLN B CA 1
ATOM 1619 C C . GLN B 1 31 ? 35.211 17.301 4.203 1.00 67.49 60 GLN B C 1
ATOM 1620 O O . GLN B 1 31 ? 34.564 18.352 4.183 1.00 67.23 60 GLN B O 1
ATOM 1626 N N . ALA B 1 32 ? 35.240 16.423 3.198 1.00 66.55 61 ALA B N 1
ATOM 1627 C CA . ALA B 1 32 ? 34.626 16.665 1.900 1.00 65.73 61 ALA B CA 1
ATOM 1628 C C . ALA B 1 32 ? 33.256 17.331 1.998 1.00 64.97 61 ALA B C 1
ATOM 1629 O O . ALA B 1 32 ? 33.066 18.428 1.479 1.00 64.98 61 ALA B O 1
ATOM 1631 N N . LEU B 1 33 ? 32.322 16.674 2.686 1.00 64.39 62 LEU B N 1
ATOM 1632 C CA . LEU B 1 33 ? 30.942 17.152 2.815 1.00 63.39 62 LEU B CA 1
ATOM 1633 C C . LEU B 1 33 ? 30.857 18.500 3.528 1.00 63.09 62 LEU B C 1
ATOM 1634 O O . LEU B 1 33 ? 30.025 19.334 3.173 1.00 62.64 62 LEU B O 1
ATOM 1639 N N . GLN B 1 34 ? 31.717 18.700 4.527 1.00 62.79 63 GLN B N 1
ATOM 1640 C CA . GLN B 1 34 ? 31.773 19.961 5.285 1.00 62.92 63 GLN B CA 1
ATOM 1641 C C . GLN B 1 34 ? 32.401 21.078 4.453 1.00 63.11 63 GLN B C 1
ATOM 1642 O O . GLN B 1 34 ? 31.848 22.174 4.358 1.00 63.12 63 GLN B O 1
ATOM 1648 N N . ASP B 1 35 ? 33.554 20.786 3.854 1.00 63.54 64 ASP B N 1
ATOM 1649 C CA . ASP B 1 35 ? 34.246 21.733 2.969 1.00 63.99 64 ASP B CA 1
ATOM 1650 C C . ASP B 1 35 ? 33.318 22.252 1.873 1.00 64.06 64 ASP B C 1
ATOM 1651 O O . ASP B 1 35 ? 33.233 23.457 1.650 1.00 64.37 64 ASP B O 1
ATOM 1656 N N . LYS B 1 36 ? 32.604 21.343 1.217 1.00 64.22 65 LYS B N 1
ATOM 1657 C CA . LYS B 1 36 ? 31.628 21.720 0.199 1.00 64.62 65 LYS B CA 1
ATOM 1658 C C . LYS B 1 36 ? 30.456 22.565 0.731 1.00 64.58 65 LYS B C 1
ATOM 1659 O O . LYS B 1 36 ? 29.815 23.284 -0.041 1.00 64.59 65 LYS B O 1
ATOM 1665 N N . ILE B 1 37 ? 30.169 22.466 2.032 1.00 64.45 66 ILE B N 1
ATOM 1666 C CA . ILE B 1 37 ? 29.157 23.317 2.671 1.00 64.23 66 ILE B CA 1
ATOM 1667 C C . ILE B 1 37 ? 29.733 24.705 2.970 1.00 64.51 66 ILE B C 1
ATOM 1668 O O . ILE B 1 37 ? 29.037 25.713 2.823 1.00 64.52 66 ILE B O 1
ATOM 1673 N N . ARG B 1 38 ? 30.991 24.754 3.406 1.00 64.57 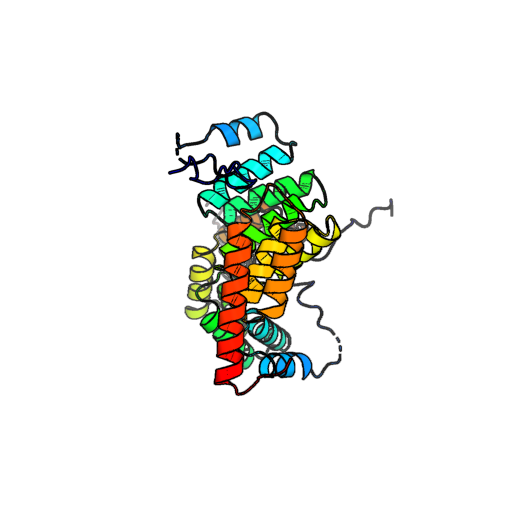67 ARG B N 1
ATOM 1674 C CA . ARG B 1 38 ? 31.661 26.034 3.630 1.00 64.77 67 ARG B CA 1
ATOM 1675 C C . ARG B 1 38 ? 31.816 26.761 2.299 1.00 64.77 67 ARG B C 1
ATOM 1676 O O . ARG B 1 38 ? 31.603 27.967 2.230 1.00 65.10 67 ARG B O 1
ATOM 1684 N N . ALA B 1 39 ? 32.165 26.016 1.248 1.00 64.75 68 ALA B N 1
ATOM 1685 C CA . ALA B 1 39 ? 32.216 26.543 -0.122 1.00 64.66 68 ALA B CA 1
ATOM 1686 C C . ALA B 1 39 ? 30.882 27.168 -0.548 1.00 64.52 68 ALA B C 1
ATOM 1687 O O . ALA B 1 39 ? 30.849 28.310 -1.013 1.00 64.76 68 ALA B O 1
ATOM 1689 N N . ASN B 1 40 ? 29.795 26.419 -0.378 1.00 64.04 69 ASN B N 1
ATOM 1690 C CA . ASN B 1 40 ? 28.460 26.885 -0.734 1.00 63.63 69 ASN B CA 1
ATOM 1691 C C . ASN B 1 40 ? 27.463 26.531 0.367 1.00 62.99 69 ASN B C 1
ATOM 1692 O O . ASN B 1 40 ? 27.166 25.354 0.569 1.00 62.96 69 ASN B O 1
ATOM 1697 N N . PRO B 1 41 ? 26.962 27.543 1.098 1.00 62.20 70 PRO B N 1
ATOM 1698 C CA . PRO B 1 41 ? 26.105 27.317 2.261 1.00 61.74 70 PRO B CA 1
ATOM 1699 C C . PRO B 1 41 ? 24.579 27.389 2.051 1.00 61.02 70 PRO B C 1
ATOM 1700 O O . PRO B 1 41 ? 23.838 26.936 2.922 1.00 60.81 70 PRO B O 1
ATOM 1704 N N . GLN B 1 42 ? 24.112 27.938 0.931 1.00 60.25 71 GLN B N 1
ATOM 1705 C CA . GLN B 1 42 ? 22.660 28.058 0.690 1.00 59.62 71 GLN B CA 1
ATOM 1706 C C . GLN B 1 42 ? 22.048 26.891 -0.088 1.00 58.65 71 GLN B C 1
ATOM 1707 O O . GLN B 1 42 ? 20.859 26.906 -0.429 1.00 58.17 71 GLN B O 1
ATOM 1713 N N . ASN B 1 43 ? 22.860 25.876 -0.350 1.00 57.79 72 ASN B N 1
ATOM 1714 C CA . ASN B 1 43 ? 22.387 24.693 -1.058 1.00 57.21 72 ASN B CA 1
ATOM 1715 C C . ASN B 1 43 ? 21.654 23.682 -0.149 1.00 56.47 72 ASN B C 1
ATOM 1716 O O . ASN B 1 43 ? 22.248 23.071 0.741 1.00 56.02 72 ASN B O 1
ATOM 1721 N N . SER B 1 44 ? 20.353 23.533 -0.395 1.00 55.83 73 SER B N 1
ATOM 1722 C CA . SER B 1 44 ? 19.493 22.563 0.283 1.00 55.29 73 SER B CA 1
ATOM 1723 C C . SER B 1 44 ? 20.048 21.127 0.342 1.00 54.73 73 SER B C 1
ATOM 1724 O O . SER B 1 44 ? 20.196 20.540 1.422 1.00 54.41 73 SER B O 1
ATOM 1727 N N . GLU B 1 45 ? 20.338 20.559 -0.825 1.00 53.46 74 GLU B N 1
ATOM 1728 C CA . GLU B 1 45 ? 20.674 19.138 -0.906 1.00 52.33 74 GLU B CA 1
ATOM 1729 C C . GLU B 1 45 ? 22.048 18.838 -0.268 1.00 51.64 74 GLU B C 1
ATOM 1730 O O . GLU B 1 45 ? 22.313 17.710 0.124 1.00 51.65 74 GLU B O 1
ATOM 1736 N N . GLN B 1 46 ? 22.901 19.854 -0.140 1.00 50.71 75 GLN B N 1
ATOM 1737 C CA . GLN B 1 46 ? 24.203 19.700 0.524 1.00 50.20 75 GLN B CA 1
ATOM 1738 C C . GLN B 1 46 ? 24.060 19.451 2.035 1.00 48.96 75 GLN B C 1
ATOM 1739 O O . GLN B 1 46 ? 24.818 18.683 2.624 1.00 48.49 75 GLN B O 1
ATOM 1745 N N . TRP B 1 47 ? 23.097 20.128 2.651 1.00 47.85 76 TRP B N 1
ATOM 1746 C CA . TRP B 1 47 ? 22.816 19.943 4.069 1.00 46.39 76 TRP B CA 1
ATOM 1747 C C . TRP B 1 47 ? 22.096 18.615 4.303 1.00 45.20 76 TRP B C 1
ATOM 1748 O O . TRP B 1 47 ? 22.227 17.993 5.366 1.00 44.23 76 TRP B O 1
ATOM 1759 N N . ALA B 1 48 ? 21.328 18.192 3.305 1.00 44.84 77 ALA B N 1
ATOM 1760 C CA . ALA B 1 48 ? 20.577 16.948 3.373 1.00 44.19 77 ALA B CA 1
ATOM 1761 C C . ALA B 1 48 ? 21.557 15.782 3.357 1.00 44.16 77 ALA B C 1
ATOM 1762 O O . ALA B 1 48 ? 21.404 14.843 4.113 1.00 45.13 77 ALA B O 1
ATOM 1764 N N . LEU B 1 49 ? 22.569 15.867 2.500 1.00 43.57 78 LEU B N 1
ATOM 1765 C CA . LEU B 1 49 ? 23.656 14.895 2.429 1.00 43.09 78 LEU B CA 1
ATOM 1766 C C . LEU B 1 49 ? 24.478 14.778 3.718 1.00 42.29 78 LEU B C 1
ATOM 1767 O O . LEU B 1 49 ? 24.906 13.673 4.094 1.00 42.06 78 LEU B O 1
ATOM 1772 N N . LEU B 1 50 ? 24.698 15.916 4.378 1.00 41.20 79 LEU B N 1
ATOM 1773 C CA . LEU B 1 50 ? 25.268 15.935 5.717 1.00 40.03 79 LEU B CA 1
ATOM 1774 C C . LEU B 1 50 ? 24.326 15.217 6.695 1.00 39.01 79 LEU B C 1
ATOM 1775 O O . LEU B 1 50 ? 24.765 14.399 7.493 1.00 39.81 79 LEU B O 1
ATOM 1780 N N . GLY B 1 51 ? 23.032 15.512 6.628 1.00 38.05 80 GLY B N 1
ATOM 1781 C CA . GLY B 1 51 ? 22.049 14.845 7.488 1.00 36.26 80 GLY B CA 1
ATOM 1782 C C . GLY B 1 51 ? 22.108 13.349 7.289 1.00 36.92 80 GLY B C 1
ATOM 1783 O O . GLY B 1 51 ? 22.124 12.568 8.267 1.00 36.47 80 GLY B O 1
ATOM 1784 N N . GLU B 1 52 ? 22.132 12.942 6.020 1.00 36.43 81 GLU B N 1
ATOM 1785 C CA . GLU B 1 52 ? 22.312 11.552 5.634 1.00 37.20 81 GLU B CA 1
ATOM 1786 C C . GLU B 1 52 ? 23.577 10.891 6.189 1.00 37.22 81 GLU B C 1
ATOM 1787 O O . GLU B 1 52 ? 23.506 9.801 6.708 1.00 37.05 81 GLU B O 1
ATOM 1793 N N . TYR B 1 53 ? 24.730 11.552 6.084 1.00 38.54 82 TYR B N 1
ATOM 1794 C CA . TYR B 1 53 ? 25.973 11.020 6.677 1.00 38.87 82 TYR B CA 1
ATOM 1795 C C . TYR B 1 53 ? 25.860 10.750 8.186 1.00 38.40 82 TYR B C 1
ATOM 1796 O O . TYR B 1 53 ? 26.244 9.679 8.673 1.00 37.46 82 TYR B O 1
ATOM 1805 N N . TYR B 1 54 ? 25.373 11.756 8.911 1.00 38.12 83 TYR B N 1
ATOM 1806 C CA . TYR B 1 54 ? 25.184 11.644 10.342 1.00 38.25 83 TYR B CA 1
ATOM 1807 C C . TYR B 1 54 ? 24.176 10.564 10.740 1.00 38.33 83 TYR B C 1
ATOM 1808 O O . TYR B 1 54 ? 24.363 9.870 11.757 1.00 38.78 83 TYR B O 1
ATOM 1817 N N . LEU B 1 55 ? 23.104 10.436 9.968 1.00 38.63 84 LEU B N 1
ATOM 1818 C CA . LEU B 1 55 ? 22.129 9.355 10.190 1.00 38.37 84 LEU B CA 1
ATOM 1819 C C . LEU B 1 55 ? 22.811 7.975 10.077 1.00 38.36 84 LEU B C 1
ATOM 1820 O O . LEU B 1 55 ? 22.556 7.093 10.885 1.00 38.16 84 LEU B O 1
ATOM 1825 N N . TRP B 1 56 ? 23.680 7.803 9.082 1.00 37.66 85 TRP B N 1
ATOM 1826 C CA . TRP B 1 56 ? 24.401 6.542 8.878 1.00 38.24 85 TRP B CA 1
ATOM 1827 C C . TRP B 1 56 ? 25.322 6.248 10.071 1.00 38.97 85 TRP B C 1
ATOM 1828 O O . TRP B 1 56 ? 25.458 5.109 10.478 1.00 38.52 85 TRP B O 1
ATOM 1839 N N . GLN B 1 57 ? 25.938 7.303 10.619 1.00 40.86 86 GLN B N 1
ATOM 1840 C CA . GLN B 1 57 ? 26.777 7.217 11.812 1.00 41.95 86 GLN B CA 1
ATOM 1841 C C . GLN B 1 57 ? 25.934 7.075 13.074 1.00 42.55 86 GLN B C 1
ATOM 1842 O O . GLN B 1 57 ? 26.473 6.857 14.148 1.00 43.43 86 GLN B O 1
ATOM 1848 N N . ASN B 1 58 ? 24.615 7.187 12.933 1.00 43.01 87 ASN B N 1
ATOM 1849 C CA . ASN B 1 58 ? 23.665 7.182 14.055 1.00 43.48 87 ASN B CA 1
ATOM 1850 C C . ASN B 1 58 ? 23.891 8.358 15.015 1.00 43.22 87 ASN B C 1
ATOM 1851 O O . ASN B 1 58 ? 23.698 8.241 16.228 1.00 43.48 87 ASN B O 1
ATOM 1856 N N . ASP B 1 59 ? 24.303 9.489 14.449 1.00 42.19 88 ASP B N 1
ATOM 1857 C CA . ASP B 1 59 ? 24.484 10.699 15.226 1.00 41.63 88 ASP B CA 1
ATOM 1858 C C . ASP B 1 59 ? 23.228 11.492 15.015 1.00 40.64 88 ASP B C 1
ATOM 1859 O O . ASP B 1 59 ? 23.185 12.411 14.183 1.00 41.07 88 ASP B O 1
ATOM 1864 N N . TYR B 1 60 ? 22.191 11.125 15.751 1.00 39.49 89 TYR B N 1
ATOM 1865 C CA . TYR B 1 60 ? 20.857 11.665 15.503 1.00 38.87 89 TYR B CA 1
ATOM 1866 C C . TYR B 1 60 ? 20.746 13.196 15.731 1.00 38.32 89 TYR B C 1
ATOM 1867 O O . TYR B 1 60 ? 20.119 13.913 14.933 1.00 37.96 89 TYR B O 1
ATOM 1876 N N . SER B 1 61 ? 21.393 13.684 16.790 1.00 37.31 90 SER B N 1
ATOM 1877 C CA . SER B 1 61 ? 21.445 15.123 17.085 1.00 37.14 90 SER B CA 1
ATOM 1878 C C . SER B 1 61 ? 22.002 15.924 15.931 1.00 36.55 90 SER B C 1
ATOM 1879 O O . SER B 1 61 ? 21.393 16.901 15.501 1.00 36.63 90 SER B O 1
ATOM 1882 N N . ASN B 1 62 ? 23.165 15.512 15.433 1.00 36.38 91 ASN B N 1
ATOM 1883 C CA . ASN B 1 62 ? 23.808 16.198 14.307 1.00 36.12 91 ASN B CA 1
ATOM 1884 C C . ASN B 1 62 ? 23.055 15.998 12.995 1.00 36.19 91 ASN B C 1
ATOM 1885 O O . ASN B 1 62 ? 23.024 16.889 12.138 1.00 36.63 91 ASN B O 1
ATOM 1890 N N . SER B 1 63 ? 22.480 14.817 12.822 1.00 35.96 92 SER B N 1
ATOM 1891 C CA . SER B 1 63 ? 21.619 14.578 11.673 1.00 36.18 92 SER B CA 1
ATOM 1892 C C . SER B 1 63 ? 20.451 15.565 11.661 1.00 36.98 92 SER B C 1
ATOM 1893 O O . SER B 1 63 ? 20.174 16.198 10.641 1.00 37.26 92 SER B O 1
ATOM 1896 N N . LEU B 1 64 ? 19.776 15.689 12.797 1.00 37.80 93 LEU B N 1
ATOM 1897 C CA . LEU B 1 64 ? 18.621 16.589 12.903 1.00 39.05 93 LEU B CA 1
ATOM 1898 C C . LEU B 1 64 ? 18.976 18.024 12.574 1.00 39.28 93 LEU B C 1
ATOM 1899 O O . LEU B 1 64 ? 18.203 18.715 11.881 1.00 39.43 93 LEU B O 1
ATOM 1904 N N . LEU B 1 65 ? 20.128 18.478 13.077 1.00 39.76 94 LEU B N 1
ATOM 1905 C CA . LEU B 1 65 ? 20.609 19.827 12.815 1.00 40.10 94 LEU B CA 1
ATOM 1906 C C . LEU B 1 65 ? 20.800 20.070 11.332 1.00 40.11 94 LEU B C 1
ATOM 1907 O O . LEU B 1 65 ? 20.350 21.112 10.817 1.00 39.56 94 LEU B O 1
ATOM 1912 N N . ALA B 1 66 ? 21.445 19.113 10.652 1.00 39.96 95 ALA B N 1
ATOM 1913 C CA . ALA B 1 66 ? 21.729 19.239 9.218 1.00 40.65 95 ALA B CA 1
ATOM 1914 C C . ALA B 1 66 ? 20.458 19.214 8.387 1.00 40.51 95 ALA B C 1
ATOM 1915 O O . ALA B 1 66 ? 20.294 20.022 7.485 1.00 40.45 95 ALA B O 1
ATOM 1917 N N . TYR B 1 67 ? 19.551 18.297 8.706 1.00 40.97 96 TYR B N 1
ATOM 1918 C CA . TYR B 1 67 ? 18.269 18.226 8.011 1.00 40.98 96 TYR B CA 1
ATOM 1919 C C . TYR B 1 67 ? 17.374 19.459 8.228 1.00 41.82 96 TYR B C 1
ATOM 1920 O O . TYR B 1 67 ? 16.644 19.886 7.325 1.00 41.41 96 TYR B O 1
ATOM 1929 N N . ARG B 1 68 ? 17.429 20.004 9.432 1.00 42.43 97 ARG B N 1
ATOM 1930 C CA . ARG B 1 68 ? 16.680 21.183 9.798 1.00 43.83 97 ARG B CA 1
ATOM 1931 C C . ARG B 1 68 ? 17.099 22.354 8.917 1.00 43.76 97 ARG B C 1
ATOM 1932 O O . ARG B 1 68 ? 16.251 23.094 8.406 1.00 43.68 97 ARG B O 1
ATOM 1940 N N . GLN B 1 69 ? 18.410 22.509 8.747 1.00 43.42 98 GLN B N 1
ATOM 1941 C CA . GLN B 1 69 ? 18.960 23.544 7.898 1.00 43.39 98 GLN B CA 1
ATOM 1942 C C . GLN B 1 69 ? 18.551 23.355 6.430 1.00 43.61 98 GLN B C 1
ATOM 1943 O O . GLN B 1 69 ? 18.078 24.293 5.790 1.00 43.41 98 GLN B O 1
ATOM 1949 N N . ALA B 1 70 ? 18.722 22.137 5.908 1.00 43.23 99 ALA B N 1
ATOM 1950 C CA . ALA B 1 70 ? 18.229 21.788 4.584 1.00 42.90 99 ALA B CA 1
ATOM 1951 C C . ALA B 1 70 ? 16.804 22.288 4.378 1.00 43.18 99 ALA B C 1
ATOM 1952 O O . ALA B 1 70 ? 16.521 22.938 3.374 1.00 43.32 99 ALA B O 1
ATOM 1954 N N . LEU B 1 71 ? 15.928 22.007 5.341 1.00 43.25 100 LEU B N 1
ATOM 1955 C CA . LEU B 1 71 ? 14.492 22.318 5.278 1.00 44.17 100 LEU B CA 1
ATOM 1956 C C . LEU B 1 71 ? 14.165 23.822 5.444 1.00 45.12 100 LEU B C 1
ATOM 1957 O O . LEU B 1 71 ? 13.188 24.342 4.873 1.00 44.92 100 LEU B O 1
ATOM 1962 N N . GLN B 1 72 ? 14.991 24.511 6.223 1.00 45.14 101 GLN B N 1
ATOM 1963 C CA . GLN B 1 72 ? 14.917 25.966 6.357 1.00 46.20 101 GLN B CA 1
ATOM 1964 C C . GLN B 1 72 ? 15.077 26.640 4.999 1.00 45.57 101 GLN B C 1
ATOM 1965 O O . GLN B 1 72 ? 14.324 27.558 4.636 1.00 45.55 101 GLN B O 1
ATOM 1971 N N . LEU B 1 73 ? 16.067 26.153 4.260 1.00 45.11 102 LEU B N 1
ATOM 1972 C CA . LEU B 1 73 ? 16.430 26.660 2.959 1.00 44.43 102 LEU B CA 1
ATOM 1973 C C . LEU B 1 73 ? 15.426 26.318 1.845 1.00 44.60 102 LEU B C 1
ATOM 1974 O O . LEU B 1 73 ? 15.134 27.172 0.993 1.00 44.79 102 LEU B O 1
ATOM 1979 N N . ARG B 1 74 ? 14.921 25.079 1.842 1.00 43.94 103 ARG B N 1
ATOM 1980 C CA . ARG B 1 74 ? 14.085 24.568 0.755 1.00 43.80 103 ARG B CA 1
ATOM 1981 C C . ARG B 1 74 ? 12.611 24.923 0.890 1.00 43.24 103 ARG B C 1
ATOM 1982 O O . ARG B 1 74 ? 11.874 24.977 -0.113 1.00 42.82 103 ARG B O 1
ATOM 1990 N N . GLY B 1 75 ? 12.175 25.130 2.130 1.00 42.13 104 GLY B N 1
ATOM 1991 C CA . GLY B 1 75 ? 10.756 25.251 2.429 1.00 41.53 104 GLY B CA 1
ATOM 1992 C C . GLY B 1 75 ? 10.177 23.861 2.533 1.00 41.22 104 GLY B C 1
ATOM 1993 O O . GLY B 1 75 ? 10.897 22.874 2.366 1.00 41.77 104 GLY B O 1
ATOM 1994 N N . GLU B 1 76 ? 8.881 23.771 2.811 1.00 40.77 105 GLU B N 1
ATOM 1995 C CA . GLU B 1 76 ? 8.213 22.486 2.928 1.00 40.82 105 GLU B CA 1
ATOM 1996 C C . GLU B 1 76 ? 8.583 21.560 1.759 1.00 40.12 105 GLU B C 1
ATOM 1997 O O . GLU B 1 76 ? 8.569 21.970 0.588 1.00 39.74 105 GLU B O 1
ATOM 2003 N N . ASN B 1 77 ? 8.943 20.323 2.088 1.00 38.64 106 ASN B N 1
ATOM 2004 C CA . ASN B 1 77 ? 9.411 19.388 1.078 1.00 37.79 106 ASN B CA 1
ATOM 2005 C C . ASN B 1 77 ? 9.301 17.996 1.637 1.00 37.22 106 ASN B C 1
ATOM 2006 O O . ASN B 1 77 ? 9.958 17.701 2.638 1.00 36.15 106 ASN B O 1
ATOM 2011 N N . ALA B 1 78 ? 8.500 17.161 0.966 1.00 36.35 107 ALA B N 1
ATOM 2012 C CA . ALA B 1 78 ? 8.175 15.814 1.400 1.00 36.37 107 ALA B CA 1
ATOM 2013 C C . ALA B 1 78 ? 9.358 14.913 1.746 1.00 36.61 107 ALA B C 1
ATOM 2014 O O . ALA B 1 78 ? 9.334 14.285 2.808 1.00 35.77 107 ALA B O 1
ATOM 2016 N N . GLU B 1 79 ? 10.380 14.855 0.876 1.00 36.65 108 GLU B N 1
ATOM 2017 C CA . GLU B 1 79 ? 11.585 14.004 1.113 1.00 37.43 108 GLU B CA 1
ATOM 2018 C C . GLU B 1 79 ? 12.314 14.399 2.369 1.00 36.52 108 GLU B C 1
ATOM 2019 O O . GLU B 1 79 ? 12.866 13.551 3.051 1.00 36.37 108 GLU B O 1
ATOM 2025 N N . LEU B 1 80 ? 12.376 15.697 2.635 1.00 36.01 109 LEU B N 1
ATOM 2026 C CA . LEU B 1 80 ? 13.024 16.195 3.846 1.00 36.00 109 LEU B CA 1
ATOM 2027 C C .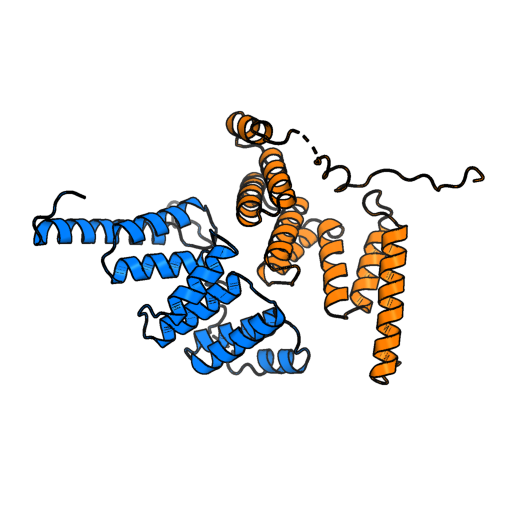 LEU B 1 80 ? 12.159 16.019 5.095 1.00 35.75 109 LEU B C 1
ATOM 2028 O O . LEU B 1 80 ? 12.663 15.675 6.152 1.00 35.86 109 LEU B O 1
ATOM 2033 N N . TYR B 1 81 ? 10.856 16.235 4.978 1.00 35.70 110 TYR B N 1
ATOM 2034 C CA . TYR B 1 81 ? 9.955 15.830 6.046 1.00 35.85 110 TYR B CA 1
ATOM 2035 C C . TYR B 1 81 ? 10.074 14.346 6.448 1.00 36.09 110 TYR B C 1
ATOM 2036 O O . TYR B 1 81 ? 10.027 14.024 7.629 1.00 35.84 110 TYR B O 1
ATOM 2045 N N . ALA B 1 82 ? 10.175 13.461 5.448 1.00 35.82 111 ALA B N 1
ATOM 2046 C CA . ALA B 1 82 ? 10.320 12.021 5.635 1.00 36.50 111 ALA B CA 1
ATOM 2047 C C . ALA B 1 82 ? 11.673 11.646 6.244 1.00 35.93 111 ALA B C 1
ATOM 2048 O O . ALA B 1 82 ? 11.770 10.680 6.994 1.00 36.25 111 ALA B O 1
ATOM 2050 N N . ALA B 1 83 ? 12.705 12.415 5.925 1.00 35.97 112 ALA B N 1
ATOM 2051 C CA . ALA B 1 83 ? 14.052 12.164 6.451 1.00 36.08 112 ALA B CA 1
ATOM 2052 C C . ALA B 1 83 ? 14.146 12.585 7.922 1.00 36.30 112 ALA B C 1
ATOM 2053 O O . ALA B 1 83 ? 14.625 11.834 8.758 1.00 36.79 112 ALA B O 1
ATOM 2055 N N . LEU B 1 84 ? 13.655 13.776 8.231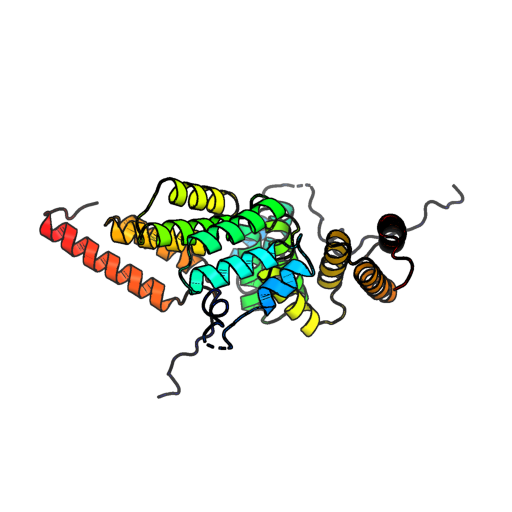 1.00 35.80 113 LEU B N 1
ATOM 2056 C CA . LEU B 1 84 ? 13.454 14.208 9.607 1.00 36.66 113 LEU B CA 1
ATOM 2057 C C . LEU B 1 84 ? 12.711 13.165 10.429 1.00 36.08 113 LEU B C 1
ATOM 2058 O O . LEU B 1 84 ? 13.145 12.824 11.536 1.00 35.42 113 LEU B O 1
ATOM 2063 N N . ALA B 1 85 ? 11.634 12.621 9.858 1.00 34.82 114 ALA B N 1
ATOM 2064 C CA . ALA B 1 85 ? 10.813 11.639 10.567 1.00 34.24 114 ALA B CA 1
ATOM 2065 C C . ALA B 1 85 ? 11.613 10.395 10.802 1.00 33.30 114 ALA B C 1
ATOM 2066 O O . ALA B 1 85 ? 11.549 9.816 11.864 1.00 33.33 114 ALA B O 1
ATOM 2068 N N . THR B 1 86 ? 12.373 9.980 9.803 1.00 32.84 115 THR B N 1
ATOM 2069 C CA . THR B 1 86 ? 13.278 8.851 9.960 1.00 33.06 115 THR B CA 1
ATOM 2070 C C . THR B 1 86 ? 14.246 9.096 11.147 1.00 33.03 115 THR B C 1
ATOM 2071 O O . THR B 1 86 ? 14.398 8.235 12.007 1.00 32.56 115 THR B O 1
ATOM 2075 N N . VAL B 1 87 ? 14.890 10.257 11.183 1.00 32.72 116 VAL B N 1
ATOM 2076 C CA . VAL B 1 87 ? 15.856 10.570 12.278 1.00 33.41 116 VAL B CA 1
ATOM 2077 C C . VAL B 1 87 ? 15.193 10.557 13.665 1.00 33.82 116 VAL B C 1
ATOM 2078 O O . VAL B 1 87 ? 15.688 9.913 14.614 1.00 33.96 116 VAL B O 1
ATOM 2082 N N . LEU B 1 88 ? 14.067 11.251 13.773 1.00 33.06 117 LEU B N 1
ATOM 2083 C CA . LEU B 1 88 ? 13.286 11.278 15.002 1.00 33.86 117 LEU B CA 1
ATOM 2084 C C . LEU B 1 88 ? 12.893 9.862 15.471 1.00 33.85 117 LEU B C 1
ATOM 2085 O O . LEU B 1 88 ? 13.069 9.498 16.628 1.00 34.50 117 LEU B O 1
ATOM 2090 N N . TYR B 1 89 ? 12.376 9.059 14.559 1.00 34.53 118 TYR B N 1
ATOM 2091 C CA . TYR B 1 89 ? 11.974 7.684 14.857 1.00 34.35 118 TYR B CA 1
ATOM 2092 C C . TYR B 1 89 ? 13.129 6.849 15.368 1.00 34.16 118 TYR B C 1
ATOM 2093 O O . TYR B 1 89 ? 12.973 6.128 16.328 1.00 33.57 118 TYR B O 1
ATOM 2102 N N . TYR B 1 90 ? 14.306 6.957 14.732 1.00 34.03 119 TYR B N 1
ATOM 2103 C CA . TYR B 1 90 ? 15.457 6.183 15.144 1.00 34.50 119 TYR B CA 1
ATOM 2104 C C . TYR B 1 90 ? 16.021 6.705 16.461 1.00 35.42 119 TYR B C 1
ATOM 2105 O O . TYR B 1 90 ? 16.416 5.918 17.335 1.00 35.73 119 TYR B O 1
ATOM 2114 N N . GLN B 1 91 ? 16.022 8.026 16.605 1.00 34.67 120 GLN B N 1
ATOM 2115 C CA . GLN B 1 91 ? 16.391 8.670 17.853 1.00 35.81 120 GLN B CA 1
ATOM 2116 C C . GLN B 1 91 ? 15.558 8.213 19.043 1.00 36.80 120 GLN B C 1
ATOM 2117 O O . GLN B 1 91 ? 16.078 8.135 20.171 1.00 37.50 120 GLN B O 1
ATOM 2123 N N . ALA B 1 92 ? 14.272 7.936 18.803 1.00 36.98 121 ALA B N 1
ATOM 2124 C CA . ALA B 1 92 ? 13.391 7.404 19.817 1.00 38.72 121 ALA B CA 1
ATOM 2125 C C . ALA B 1 92 ? 13.422 5.878 19.823 1.00 40.47 121 ALA B C 1
ATOM 2126 O O . ALA B 1 92 ? 12.402 5.260 20.130 1.00 40.23 121 ALA B O 1
ATOM 2128 N N . SER B 1 93 ? 14.553 5.275 19.447 1.00 41.60 122 SER B N 1
ATOM 2129 C CA . SER B 1 93 ? 14.667 3.811 19.418 1.00 43.77 122 SER B CA 1
ATOM 2130 C C . SER B 1 93 ? 13.529 3.078 18.677 1.00 45.29 122 SER B C 1
ATOM 2131 O O . SER B 1 93 ? 13.015 2.051 19.133 1.00 45.80 122 SER B O 1
ATOM 2134 N N . GLN B 1 94 ? 13.150 3.617 17.522 1.00 45.81 123 GLN B N 1
ATOM 2135 C CA . GLN B 1 94 ? 12.160 3.010 16.647 1.00 47.33 123 GLN B CA 1
ATOM 2136 C C . GLN B 1 94 ? 10.837 2.871 17.341 1.00 47.59 123 GLN B C 1
ATOM 2137 O O . GLN B 1 94 ? 10.164 1.844 17.214 1.00 48.46 123 GLN B O 1
ATOM 2143 N N . HIS B 1 95 ? 10.470 3.928 18.076 1.00 47.22 124 HIS B N 1
ATOM 2144 C CA . HIS B 1 95 ? 9.143 4.076 18.663 1.00 47.27 124 HIS B CA 1
ATOM 2145 C C . HIS B 1 95 ? 8.506 5.344 18.103 1.00 47.15 124 HIS B C 1
ATOM 2146 O O . HIS B 1 95 ? 9.190 6.352 17.972 1.00 46.65 124 HIS B O 1
ATOM 2153 N N . MET B 1 96 ? 7.204 5.293 17.776 1.00 46.36 125 MET B N 1
ATOM 2154 C CA . MET B 1 96 ? 6.517 6.452 17.256 1.00 45.72 125 MET B CA 1
ATOM 2155 C C . MET B 1 96 ? 6.494 7.491 18.343 1.00 46.19 125 MET B C 1
ATOM 2156 O O . MET B 1 96 ? 6.613 7.173 19.538 1.00 47.37 125 MET B O 1
ATOM 2161 N N . THR B 1 97 ? 6.299 8.728 17.919 1.00 44.59 126 THR B N 1
ATOM 2162 C CA . THR B 1 97 ? 6.513 9.877 18.735 1.00 44.48 126 THR B CA 1
ATOM 2163 C C . THR B 1 97 ? 5.615 10.909 18.064 1.00 43.22 126 THR B C 1
ATOM 2164 O O . THR B 1 97 ? 5.330 10.796 16.866 1.00 41.53 126 THR B O 1
ATOM 2168 N N . ALA B 1 98 ? 5.119 11.866 18.835 1.00 42.53 127 ALA B N 1
ATOM 2169 C CA . ALA B 1 98 ? 4.351 12.976 18.282 1.00 42.39 127 ALA B CA 1
ATOM 2170 C C . ALA B 1 98 ? 5.156 13.785 17.245 1.00 42.54 127 ALA B C 1
ATOM 2171 O O . ALA B 1 98 ? 4.635 14.096 16.180 1.00 42.85 127 ALA B O 1
ATOM 2173 N N . GLN B 1 99 ? 6.413 14.118 17.541 1.00 42.15 128 GLN B N 1
ATOM 2174 C CA . GLN B 1 99 ? 7.267 14.797 16.546 1.00 42.57 128 GLN B CA 1
ATOM 2175 C C . GLN B 1 99 ? 7.380 13.965 15.266 1.00 41.23 128 GLN B C 1
ATOM 2176 O O . GLN B 1 99 ? 7.327 14.500 14.162 1.00 39.51 128 GLN B O 1
ATOM 2182 N N . THR B 1 100 ? 7.598 12.659 15.428 1.00 40.75 129 THR B N 1
ATOM 2183 C CA . THR B 1 100 ? 7.758 11.768 14.298 1.00 40.87 129 THR B CA 1
ATOM 2184 C C . THR B 1 100 ? 6.487 11.761 13.454 1.00 41.83 129 THR B C 1
ATOM 2185 O O . THR B 1 100 ? 6.569 11.894 12.235 1.00 41.62 129 THR B O 1
ATOM 2189 N N . ARG B 1 101 ? 5.316 11.628 14.084 1.00 42.72 130 ARG B N 1
ATOM 2190 C CA . ARG B 1 101 ? 4.106 11.471 13.305 1.00 43.81 130 ARG B CA 1
ATOM 2191 C C . ARG B 1 101 ? 3.785 12.744 12.546 1.00 44.02 130 ARG B C 1
ATOM 2192 O O . ARG B 1 101 ? 3.236 12.668 11.448 1.00 44.09 130 ARG B O 1
ATOM 2200 N N . ALA B 1 102 ? 4.131 13.903 13.119 1.00 44.12 131 ALA B N 1
ATOM 2201 C CA . ALA B 1 102 ? 3.841 15.171 12.463 1.00 44.81 131 ALA B CA 1
ATOM 2202 C C . ALA B 1 102 ? 4.749 15.385 11.251 1.00 44.79 131 ALA B C 1
ATOM 2203 O O . ALA B 1 102 ? 4.295 15.895 10.240 1.00 45.33 131 ALA B O 1
ATOM 2205 N N . MET B 1 103 ? 6.015 14.986 11.336 1.00 44.37 132 MET B N 1
ATOM 2206 C CA . MET B 1 103 ? 6.897 15.049 10.148 1.00 44.26 132 MET B CA 1
ATOM 2207 C C . MET B 1 103 ? 6.401 14.136 9.022 1.00 43.92 132 MET B C 1
ATOM 2208 O O . MET B 1 103 ? 6.515 14.490 7.843 1.00 44.00 132 MET B O 1
ATOM 2213 N N . ILE B 1 104 ? 5.859 12.975 9.394 1.00 43.20 133 ILE B N 1
ATOM 2214 C CA . ILE B 1 104 ? 5.266 12.007 8.446 1.00 42.53 133 ILE B CA 1
ATOM 2215 C C . ILE B 1 104 ? 3.986 12.581 7.801 1.00 43.47 133 ILE B C 1
ATOM 2216 O O . ILE B 1 104 ? 3.749 12.435 6.581 1.00 43.15 133 ILE B O 1
ATOM 2221 N N . ASP B 1 105 ? 3.173 13.247 8.624 1.00 42.45 134 ASP B N 1
ATOM 2222 C CA . ASP B 1 105 ? 1.930 13.818 8.141 1.00 42.73 134 ASP B CA 1
ATOM 2223 C C . ASP B 1 105 ? 2.194 15.002 7.237 1.00 42.46 134 ASP B C 1
ATOM 2224 O O . ASP B 1 105 ? 1.478 15.205 6.257 1.00 43.57 134 ASP B O 1
ATOM 2229 N N . LYS B 1 106 ? 3.215 15.784 7.552 1.00 41.80 135 LYS B N 1
ATOM 2230 C CA . LYS B 1 106 ? 3.633 16.850 6.661 1.00 41.64 135 LYS B CA 1
ATOM 2231 C C . LYS B 1 106 ? 4.196 16.319 5.336 1.00 41.48 135 LYS B C 1
ATOM 2232 O O . LYS B 1 106 ? 3.842 16.817 4.274 1.00 41.16 135 LYS B O 1
ATOM 2238 N N . ALA B 1 107 ? 5.078 15.314 5.400 1.00 40.70 136 ALA B N 1
ATOM 2239 C CA . ALA B 1 107 ? 5.560 14.620 4.194 1.00 40.13 136 ALA B CA 1
ATOM 2240 C C . ALA B 1 107 ? 4.429 14.183 3.275 1.00 39.49 136 ALA B C 1
ATOM 2241 O O . ALA B 1 107 ? 4.459 14.459 2.074 1.00 40.67 136 ALA B O 1
ATOM 2243 N N . LEU B 1 108 ? 3.432 13.513 3.833 1.00 38.76 137 LEU B N 1
ATOM 2244 C CA . LEU B 1 108 ? 2.399 12.886 3.025 1.00 37.83 137 LEU B CA 1
ATOM 2245 C C . LEU B 1 108 ? 1.378 13.871 2.498 1.00 38.08 137 LEU B C 1
ATOM 2246 O O . LEU B 1 108 ? 0.513 13.513 1.676 1.00 38.87 137 LEU B O 1
ATOM 2251 N N . ALA B 1 109 ? 1.482 15.113 2.957 1.00 37.53 138 ALA B N 1
ATOM 2252 C CA . ALA B 1 109 ? 0.563 16.158 2.551 1.00 37.19 138 ALA B CA 1
ATOM 2253 C C . ALA B 1 109 ? 1.146 16.804 1.315 1.00 36.71 138 ALA B C 1
ATOM 2254 O O . ALA B 1 109 ? 0.432 17.417 0.524 1.00 36.82 138 ALA B O 1
ATOM 2256 N N . LEU B 1 110 ? 2.456 16.664 1.154 1.00 36.10 139 LEU B N 1
ATOM 2257 C CA . LEU B 1 110 ? 3.127 17.190 -0.017 1.00 35.20 139 LEU B CA 1
ATOM 2258 C C . LEU B 1 110 ? 3.300 16.134 -1.119 1.00 34.84 139 LEU B C 1
ATOM 2259 O O . LEU B 1 110 ? 3.469 16.467 -2.297 1.00 33.79 139 LEU B O 1
ATOM 2264 N N . ASP B 1 111 ? 3.234 14.865 -0.728 1.00 34.20 140 ASP B N 1
ATOM 2265 C CA . ASP B 1 111 ? 3.411 13.750 -1.651 1.00 34.33 140 ASP B CA 1
ATOM 2266 C C . ASP B 1 111 ? 2.811 12.508 -0.995 1.00 34.17 140 ASP B C 1
ATOM 2267 O O . ASP B 1 111 ? 3.433 11.857 -0.130 1.00 34.75 140 ASP B O 1
ATOM 2272 N N . SER B 1 112 ? 1.613 12.168 -1.441 1.00 34.43 141 SER B N 1
ATOM 2273 C CA . SER B 1 112 ? 0.852 11.064 -0.871 1.00 34.55 141 SER B CA 1
ATOM 2274 C C . SER B 1 112 ? 1.520 9.707 -1.095 1.00 34.58 141 SER B C 1
ATOM 2275 O O . SER B 1 112 ? 1.125 8.723 -0.480 1.00 34.95 141 SER B O 1
ATOM 2278 N N . ASN B 1 113 ? 2.534 9.659 -1.962 1.00 33.90 142 ASN B N 1
ATOM 2279 C CA . ASN B 1 113 ? 3.247 8.423 -2.250 1.00 33.40 142 ASN B CA 1
ATOM 2280 C C . ASN B 1 113 ? 4.713 8.435 -1.848 1.00 33.51 142 ASN B C 1
ATOM 2281 O O . ASN B 1 113 ? 5.499 7.677 -2.399 1.00 33.38 142 ASN B O 1
ATOM 2286 N N . GLU B 1 114 ? 5.074 9.298 -0.902 1.00 34.24 143 GLU B N 1
ATOM 2287 C CA . GLU B 1 114 ? 6.441 9.399 -0.404 1.00 34.61 143 GLU B CA 1
ATOM 2288 C C . GLU B 1 114 ? 6.730 8.105 0.318 1.00 34.49 143 GLU B C 1
ATOM 2289 O O . GLU B 1 114 ? 6.122 7.827 1.345 1.00 35.40 143 GLU B O 1
ATOM 2295 N N . ILE B 1 115 ? 7.654 7.326 -0.239 1.00 34.38 144 ILE B N 1
ATOM 2296 C CA . ILE B 1 115 ? 7.866 5.914 0.129 1.00 34.38 144 ILE B CA 1
ATOM 2297 C C . ILE B 1 115 ? 8.570 5.793 1.487 1.00 34.80 144 ILE B C 1
ATOM 2298 O O . ILE B 1 115 ? 8.189 4.977 2.333 1.00 34.39 144 ILE B O 1
ATOM 2303 N N . THR B 1 116 ? 9.530 6.687 1.724 1.00 34.07 145 THR B N 1
ATOM 2304 C CA . THR B 1 116 ? 10.189 6.753 2.979 1.00 34.52 145 THR B CA 1
ATOM 2305 C C . THR B 1 116 ? 9.164 6.918 4.101 1.00 34.28 145 THR B C 1
ATOM 2306 O O . THR B 1 116 ? 9.200 6.181 5.077 1.00 34.42 145 THR B O 1
ATOM 2310 N N . ALA B 1 117 ? 8.205 7.821 3.934 1.00 33.88 146 ALA B N 1
ATOM 2311 C CA . ALA B 1 117 ? 7.187 8.034 4.958 1.00 33.88 146 ALA B CA 1
ATOM 2312 C C . ALA B 1 117 ? 6.255 6.824 5.067 1.00 33.83 146 ALA B C 1
ATOM 2313 O O . ALA B 1 117 ? 5.984 6.373 6.158 1.00 34.61 146 ALA B O 1
ATOM 2315 N N . LEU B 1 118 ? 5.790 6.309 3.935 1.00 34.06 147 LEU B N 1
ATOM 2316 C CA . LEU B 1 118 ? 4.930 5.120 3.885 1.00 34.35 147 LEU B CA 1
ATOM 2317 C C . LEU B 1 118 ? 5.576 3.906 4.528 1.00 34.32 147 LEU B C 1
ATOM 2318 O O . LEU B 1 118 ? 4.894 3.101 5.161 1.00 34.38 147 LEU B O 1
ATOM 2323 N N . MET B 1 119 ? 6.883 3.754 4.344 1.00 33.64 148 MET B N 1
ATOM 2324 C CA . MET B 1 119 ? 7.556 2.584 4.891 1.00 33.83 148 MET B CA 1
ATOM 2325 C C . MET B 1 119 ? 7.790 2.673 6.408 1.00 34.27 148 MET B C 1
ATOM 2326 O O . MET B 1 119 ? 7.764 1.634 7.109 1.00 34.49 148 MET B O 1
ATOM 2331 N N . LEU B 1 120 ? 8.011 3.889 6.919 1.00 34.33 149 LEU B N 1
ATOM 2332 C CA . LEU B 1 120 ? 8.012 4.116 8.371 1.00 34.51 149 LEU B CA 1
ATOM 2333 C C . LEU B 1 120 ? 6.598 3.837 8.964 1.00 34.30 149 LEU B C 1
ATOM 2334 O O . LEU B 1 120 ? 6.457 3.160 9.988 1.00 35.16 149 LEU B O 1
ATOM 2339 N N . LEU B 1 121 ? 5.570 4.341 8.323 1.00 33.40 150 LEU B N 1
ATOM 2340 C CA . LEU B 1 121 ? 4.218 4.083 8.840 1.00 33.28 150 LEU B CA 1
ATOM 2341 C C . LEU B 1 121 ? 3.897 2.606 8.869 1.00 32.64 150 LEU B C 1
ATOM 2342 O O . LEU B 1 121 ? 3.548 2.105 9.905 1.00 33.71 150 LEU B O 1
ATOM 2347 N N . ALA B 1 122 ? 4.098 1.895 7.760 1.00 33.19 151 ALA B N 1
ATOM 2348 C CA . ALA B 1 122 ? 3.888 0.423 7.681 1.00 33.49 151 ALA B CA 1
ATOM 2349 C C . ALA B 1 122 ? 4.553 -0.365 8.769 1.00 34.88 151 ALA B C 1
ATOM 2350 O O . ALA B 1 122 ? 3.905 -1.199 9.397 1.00 34.54 151 ALA B O 1
ATOM 2352 N N . SER B 1 123 ? 5.863 -0.127 8.946 1.00 34.34 152 SER B N 1
ATOM 2353 C CA . SER B 1 123 ? 6.682 -0.832 9.900 1.00 34.97 152 SER B CA 1
ATOM 2354 C C . SER B 1 123 ? 6.234 -0.551 11.314 1.00 35.26 152 SER B C 1
ATOM 2355 O O . SER B 1 123 ? 6.316 -1.426 12.172 1.00 35.72 152 SER B O 1
ATOM 2358 N N . ASP B 1 124 ? 5.796 0.680 11.573 1.00 35.29 153 ASP B N 1
ATOM 2359 C CA . ASP B 1 124 ? 5.389 1.010 12.909 1.00 36.13 153 ASP B CA 1
ATOM 2360 C C . ASP B 1 124 ? 4.028 0.348 13.194 1.00 37.37 153 ASP B C 1
ATOM 2361 O O . ASP B 1 124 ? 3.796 -0.111 14.304 1.00 37.77 153 ASP B O 1
ATOM 2366 N N . ALA B 1 125 ? 3.116 0.399 12.219 1.00 36.78 154 ALA B N 1
ATOM 2367 C CA . ALA B 1 125 ? 1.823 -0.329 12.342 1.00 37.49 154 ALA B CA 1
ATOM 2368 C C . ALA B 1 125 ? 2.111 -1.794 12.725 1.00 38.10 154 ALA B C 1
ATOM 2369 O O . ALA B 1 125 ? 1.538 -2.326 13.667 1.00 39.21 154 ALA B O 1
ATOM 2371 N N . PHE B 1 126 ? 3.033 -2.430 12.012 1.00 38.45 155 PHE B N 1
ATOM 2372 C CA . PHE B 1 126 ? 3.446 -3.804 12.307 1.00 38.96 155 PHE B CA 1
ATOM 2373 C C . PHE B 1 126 ? 3.900 -3.933 13.765 1.00 39.00 155 PHE B C 1
ATOM 2374 O O . PHE B 1 126 ? 3.571 -4.897 14.440 1.00 38.15 155 PHE B O 1
ATOM 2382 N N . MET B 1 127 ? 4.706 -2.988 14.243 1.00 40.47 156 MET B N 1
ATOM 2383 C CA . MET B 1 127 ? 5.249 -3.138 15.603 1.00 40.69 156 MET B CA 1
ATOM 2384 C C . MET B 1 127 ? 4.141 -2.921 16.669 1.00 40.18 156 MET B C 1
ATOM 2385 O O . MET B 1 127 ? 4.216 -3.428 17.783 1.00 39.73 156 MET B O 1
ATOM 2390 N N . GLN B 1 128 ? 3.118 -2.16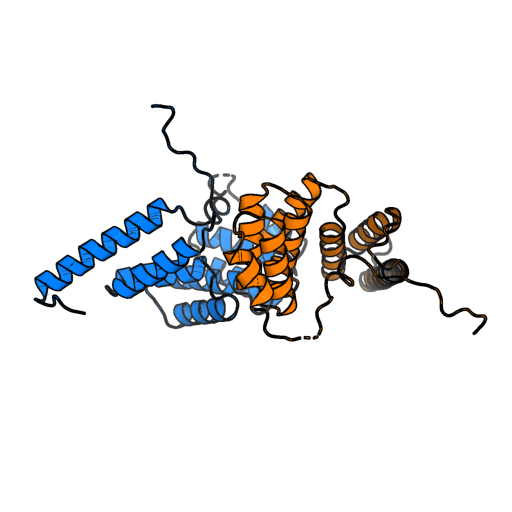3 16.311 1.00 40.73 157 GLN B N 1
ATOM 2391 C CA . GLN B 1 128 ? 1.956 -1.937 17.188 1.00 40.37 157 GLN B CA 1
ATOM 2392 C C . GLN B 1 128 ? 0.853 -2.975 16.970 1.00 40.23 157 GLN B C 1
ATOM 2393 O O . GLN B 1 128 ? -0.256 -2.842 17.525 1.00 38.34 157 GLN B O 1
ATOM 2399 N N . ALA B 1 129 ? 1.126 -3.997 16.149 1.00 40.08 158 ALA B N 1
ATOM 2400 C CA . ALA B 1 129 ? 0.157 -5.086 15.881 1.00 38.63 158 ALA B CA 1
ATOM 2401 C C . ALA B 1 129 ? -1.043 -4.672 15.063 1.00 39.24 158 ALA B C 1
ATOM 2402 O O . ALA B 1 129 ? -2.099 -5.377 15.098 1.00 39.16 158 ALA B O 1
ATOM 2404 N N . ASN B 1 130 ? -0.948 -3.531 14.362 1.00 38.14 159 ASN B N 1
ATOM 2405 C CA . ASN B 1 130 ? -2.029 -3.156 13.469 1.00 38.52 159 ASN B CA 1
ATOM 2406 C C . ASN B 1 130 ? -1.734 -3.721 12.106 1.00 37.98 159 ASN B C 1
ATOM 2407 O O . ASN B 1 130 ? -1.521 -2.983 11.164 1.00 38.96 159 ASN B O 1
ATOM 2412 N N . TYR B 1 131 ? -1.717 -5.046 12.002 1.00 38.00 160 TYR B N 1
ATOM 2413 C CA . TYR B 1 131 ? -1.243 -5.719 10.769 1.00 37.52 160 TYR B CA 1
ATOM 2414 C C . TYR B 1 131 ? -2.023 -5.341 9.524 1.00 37.12 160 TYR B C 1
ATOM 2415 O O . TYR B 1 131 ? -1.458 -5.236 8.443 1.00 38.62 160 TYR B O 1
ATOM 2424 N N . ALA B 1 132 ? -3.311 -5.114 9.685 1.00 36.81 161 ALA B N 1
ATOM 2425 C CA . ALA B 1 132 ? -4.168 -4.792 8.569 1.00 35.88 161 ALA B CA 1
ATOM 2426 C C . ALA B 1 132 ? -3.756 -3.458 7.965 1.00 35.29 161 ALA B C 1
ATOM 2427 O O . ALA B 1 132 ? -3.850 -3.272 6.771 1.00 33.85 161 ALA B O 1
ATOM 2429 N N . GLN B 1 133 ? -3.349 -2.527 8.816 1.00 36.20 162 GLN B N 1
ATOM 2430 C CA . GLN B 1 133 ? -2.808 -1.245 8.357 1.00 37.38 162 GLN B CA 1
ATOM 2431 C C . GLN B 1 133 ? -1.430 -1.414 7.724 1.00 35.73 162 GLN B C 1
ATOM 2432 O O . GLN B 1 133 ? -1.155 -0.851 6.677 1.00 36.10 162 GLN B O 1
ATOM 2438 N N . ALA B 1 134 ? -0.576 -2.204 8.351 1.00 35.28 163 ALA B N 1
ATOM 2439 C CA . ALA B 1 134 ? 0.741 -2.497 7.797 1.00 34.56 163 ALA B CA 1
ATOM 2440 C C . ALA B 1 134 ? 0.669 -3.083 6.374 1.00 35.02 163 ALA B C 1
ATOM 2441 O O . ALA B 1 134 ? 1.290 -2.572 5.428 1.00 35.76 163 ALA B O 1
ATOM 2443 N N . ILE B 1 135 ? -0.075 -4.170 6.235 1.00 35.81 164 ILE B N 1
ATOM 2444 C CA . ILE B 1 135 ? -0.422 -4.771 4.946 1.00 35.86 164 ILE B CA 1
ATOM 2445 C C . ILE B 1 135 ? -0.931 -3.769 3.917 1.00 35.92 164 ILE B C 1
ATOM 2446 O O . ILE B 1 135 ? -0.438 -3.743 2.789 1.00 35.52 164 ILE B O 1
ATOM 2451 N N . GLU B 1 136 ? -1.940 -2.981 4.293 1.00 36.27 165 GLU B N 1
ATOM 2452 C CA . GLU B 1 136 ? -2.506 -1.973 3.392 1.00 37.70 165 GLU B CA 1
ATOM 2453 C C . GLU B 1 136 ? -1.415 -0.998 2.865 1.00 37.20 165 GLU B C 1
ATOM 2454 O O . GLU B 1 136 ? -1.351 -0.662 1.665 1.00 37.18 165 GLU B O 1
ATOM 2460 N N . LEU B 1 137 ? -0.578 -0.547 3.772 1.00 36.14 166 LEU B N 1
ATOM 2461 C CA . LEU B 1 137 ? 0.509 0.369 3.433 1.00 36.53 166 LEU B CA 1
ATOM 2462 C C . LEU B 1 137 ? 1.553 -0.306 2.573 1.00 35.88 166 LEU B C 1
ATOM 2463 O O . LEU B 1 137 ? 1.948 0.266 1.574 1.00 36.26 166 LEU B O 1
ATOM 2468 N N . TRP B 1 138 ? 1.980 -1.519 2.930 1.00 35.94 167 TRP B N 1
ATOM 2469 C CA . TRP B 1 138 ? 2.978 -2.241 2.108 1.00 36.20 167 TRP B CA 1
ATOM 2470 C C . TRP B 1 138 ? 2.435 -2.586 0.723 1.00 36.54 167 TRP B C 1
ATOM 2471 O O . TRP B 1 138 ? 3.177 -2.573 -0.266 1.00 36.41 167 TRP B O 1
ATOM 2482 N N . GLN B 1 139 ? 1.139 -2.873 0.650 1.00 36.32 168 GLN B N 1
ATOM 2483 C CA . GLN B 1 139 ? 0.459 -3.045 -0.644 1.00 37.50 168 GLN B CA 1
ATOM 2484 C C . GLN B 1 139 ? 0.395 -1.741 -1.452 1.00 36.73 168 GLN B C 1
ATOM 2485 O O . GLN B 1 139 ? 0.599 -1.770 -2.657 1.00 36.97 168 GLN B O 1
ATOM 2491 N N . LYS B 1 140 ? 0.063 -0.628 -0.798 1.00 36.83 169 LYS B N 1
ATOM 2492 C CA . LYS B 1 140 ? 0.050 0.687 -1.460 1.00 36.70 169 LYS B CA 1
ATOM 2493 C C . LYS B 1 140 ? 1.414 0.939 -2.088 1.00 37.59 169 LYS B C 1
ATOM 2494 O O . LYS B 1 140 ? 1.467 1.318 -3.271 1.00 37.36 169 LYS B O 1
ATOM 2500 N N . VAL B 1 141 ? 2.502 0.692 -1.328 1.00 38.31 170 VAL B N 1
ATOM 2501 C CA . VAL B 1 141 ? 3.882 0.840 -1.848 1.00 39.78 170 VAL B CA 1
ATOM 2502 C C . VAL B 1 141 ? 4.150 -0.109 -3.023 1.00 40.67 170 VAL B C 1
ATOM 2503 O O . VAL B 1 141 ? 4.640 0.314 -4.072 1.00 40.89 170 VAL B O 1
ATOM 2507 N N . MET B 1 142 ? 3.848 -1.387 -2.834 1.00 41.63 171 MET B N 1
ATOM 2508 C CA . MET B 1 142 ? 3.956 -2.384 -3.895 1.00 42.91 171 MET B CA 1
ATOM 2509 C C . MET B 1 142 ? 3.238 -1.925 -5.165 1.00 42.17 171 MET B C 1
ATOM 2510 O O . MET B 1 142 ? 3.763 -2.094 -6.257 1.00 42.11 171 MET B O 1
ATOM 2515 N N . ASP B 1 143 ? 2.041 -1.357 -5.001 1.00 42.34 172 ASP B N 1
ATOM 2516 C CA . ASP B 1 143 ? 1.223 -0.871 -6.110 1.00 42.56 172 ASP B CA 1
ATOM 2517 C C . ASP B 1 143 ? 1.900 0.267 -6.857 1.00 42.79 172 ASP B C 1
ATOM 2518 O O . ASP B 1 143 ? 1.537 0.578 -7.992 1.00 42.67 172 ASP B O 1
ATOM 2523 N N . LEU B 1 144 ? 2.885 0.896 -6.225 1.00 42.84 173 LEU B N 1
ATOM 2524 C CA . LEU B 1 144 ? 3.575 1.999 -6.873 1.00 43.12 173 LEU B CA 1
ATOM 2525 C C . LEU B 1 144 ? 4.544 1.544 -7.962 1.00 44.33 173 LEU B C 1
ATOM 2526 O O . LEU B 1 144 ? 4.999 2.374 -8.759 1.00 44.76 173 LEU B O 1
ATOM 2531 N N . ASN B 1 145 ? 4.848 0.242 -7.999 1.00 45.17 174 ASN B N 1
ATOM 2532 C CA . ASN B 1 145 ? 5.774 -0.319 -8.993 1.00 46.65 174 ASN B CA 1
ATOM 2533 C C . ASN B 1 145 ? 7.070 0.510 -9.033 1.00 47.04 174 ASN B C 1
ATOM 2534 O O . ASN B 1 145 ? 7.524 0.937 -10.098 1.00 47.32 174 ASN B O 1
ATOM 2539 N N . SER B 1 146 ? 7.638 0.750 -7.857 1.00 47.32 175 SER B N 1
ATOM 2540 C CA . SER B 1 146 ? 8.768 1.668 -7.698 1.00 47.69 175 SER B CA 1
ATOM 2541 C C . SER B 1 146 ? 10.070 0.890 -7.669 1.00 48.00 175 SER B C 1
ATOM 2542 O O . SER B 1 146 ? 10.114 -0.195 -7.102 1.00 47.92 175 SER B O 1
ATOM 2545 N N . PRO B 1 147 ? 11.138 1.428 -8.303 1.00 48.43 176 PRO B N 1
ATOM 2546 C CA . PRO B 1 147 ? 12.430 0.738 -8.273 1.00 48.55 176 PRO B CA 1
ATOM 2547 C C . PRO B 1 147 ? 13.054 0.844 -6.892 1.00 48.67 176 PRO B C 1
ATOM 2548 O O . PRO B 1 147 ? 14.134 0.310 -6.646 1.00 49.45 176 PRO B O 1
ATOM 2552 N N . ARG B 1 148 ? 12.362 1.541 -6.003 1.00 48.54 177 ARG B N 1
ATOM 2553 C CA . ARG B 1 148 ? 12.894 1.911 -4.702 1.00 48.57 177 ARG B CA 1
ATOM 2554 C C . ARG B 1 148 ? 12.934 0.754 -3.701 1.00 48.08 177 ARG B C 1
ATOM 2555 O O . ARG B 1 148 ? 13.922 0.571 -2.984 1.00 47.76 177 ARG B O 1
ATOM 2563 N N . ILE B 1 149 ? 11.856 -0.024 -3.636 1.00 47.69 178 ILE B N 1
ATOM 2564 C CA . ILE B 1 149 ? 11.787 -1.071 -2.642 1.00 46.35 178 ILE B CA 1
ATOM 2565 C C . ILE B 1 149 ? 11.834 -2.418 -3.323 1.00 47.02 178 ILE B C 1
ATOM 2566 O O . ILE B 1 149 ? 11.125 -2.640 -4.299 1.00 47.32 178 ILE B O 1
ATOM 2571 N N . ASN B 1 150 ? 12.682 -3.303 -2.800 1.00 47.06 179 ASN B N 1
ATOM 2572 C CA . ASN B 1 150 ? 12.730 -4.706 -3.214 1.00 47.39 179 ASN B CA 1
ATOM 2573 C C . ASN B 1 150 ? 11.350 -5.357 -3.036 1.00 47.41 179 ASN B C 1
ATOM 2574 O O . ASN B 1 150 ? 10.844 -5.454 -1.914 1.00 47.00 179 ASN B O 1
ATOM 2579 N N . ARG B 1 151 ? 10.725 -5.774 -4.144 1.00 47.19 180 ARG B N 1
ATOM 2580 C CA . ARG B 1 151 ? 9.328 -6.239 -4.083 1.00 47.31 180 ARG B CA 1
ATOM 2581 C C . ARG B 1 151 ? 9.137 -7.528 -3.283 1.00 46.26 180 ARG B C 1
ATOM 2582 O O . ARG B 1 151 ? 8.076 -7.739 -2.676 1.00 45.44 180 ARG B O 1
ATOM 2590 N N . THR B 1 152 ? 10.165 -8.375 -3.279 1.00 45.22 181 THR B N 1
ATOM 2591 C CA . THR B 1 152 ? 10.124 -9.622 -2.522 1.00 44.59 181 THR B CA 1
ATOM 2592 C C . THR B 1 152 ? 10.147 -9.315 -1.020 1.00 43.89 181 THR B C 1
ATOM 2593 O O . THR B 1 152 ? 9.619 -10.088 -0.208 1.00 42.88 181 THR B O 1
ATOM 2597 N N . GLN B 1 153 ? 10.729 -8.166 -0.663 1.00 42.53 182 GLN B N 1
ATOM 2598 C CA . GLN B 1 153 ? 10.737 -7.732 0.717 1.00 41.73 182 GLN B CA 1
ATOM 2599 C C . GLN B 1 153 ? 9.321 -7.366 1.179 1.00 41.52 182 GLN B C 1
ATOM 2600 O O . GLN B 1 153 ? 8.890 -7.807 2.229 1.00 41.64 182 GLN B O 1
ATOM 2606 N N . LEU B 1 154 ? 8.612 -6.579 0.374 1.00 41.00 183 LEU B N 1
ATOM 2607 C CA . LEU B 1 154 ? 7.217 -6.238 0.615 1.00 40.45 183 LEU B CA 1
ATOM 2608 C C . LEU B 1 154 ? 6.306 -7.450 0.720 1.00 40.67 183 LEU B C 1
ATOM 2609 O O . LEU B 1 154 ? 5.412 -7.481 1.582 1.00 39.97 183 LEU B O 1
ATOM 2614 N N . VAL B 1 155 ? 6.501 -8.426 -0.172 1.00 40.59 184 VAL B N 1
ATOM 2615 C CA . VAL B 1 155 ? 5.688 -9.644 -0.156 1.00 40.30 184 VAL B CA 1
ATOM 2616 C C . VAL B 1 155 ? 5.945 -10.367 1.164 1.00 40.48 184 VAL B C 1
ATOM 2617 O O . VAL B 1 155 ? 5.000 -10.763 1.853 1.00 40.19 184 VAL B O 1
ATOM 2621 N N . GLU B 1 156 ? 7.225 -10.522 1.515 1.00 40.12 185 GLU B N 1
ATOM 2622 C CA . GLU B 1 156 ? 7.622 -11.185 2.765 1.00 40.32 185 GLU B CA 1
ATOM 2623 C C . GLU B 1 156 ? 7.146 -10.473 4.036 1.00 39.75 185 GLU B C 1
ATOM 2624 O O . GLU B 1 156 ? 6.748 -11.139 5.007 1.00 39.56 185 GLU B O 1
ATOM 2630 N N . SER B 1 157 ? 7.200 -9.140 4.042 1.00 37.75 186 SER B N 1
ATOM 2631 C CA . SER B 1 157 ? 6.725 -8.375 5.192 1.00 36.94 186 SER B CA 1
ATOM 2632 C C . SER B 1 157 ? 5.205 -8.589 5.338 1.00 35.91 186 SER B C 1
ATOM 2633 O O . SER B 1 157 ? 4.727 -8.813 6.430 1.00 36.10 186 SER B O 1
ATOM 2636 N N . ILE B 1 158 ? 4.482 -8.545 4.223 1.00 35.28 187 ILE B N 1
ATOM 2637 C CA . ILE B 1 158 ? 3.020 -8.772 4.192 1.00 35.11 187 ILE B CA 1
ATOM 2638 C C . ILE B 1 158 ? 2.639 -10.197 4.645 1.00 34.84 187 ILE B C 1
ATOM 2639 O O . ILE B 1 158 ? 1.715 -10.402 5.424 1.00 33.67 187 ILE B O 1
ATOM 2644 N N . ASN B 1 159 ? 3.331 -11.196 4.141 1.00 35.06 188 ASN B N 1
ATOM 2645 C CA . ASN B 1 159 ? 3.088 -12.562 4.622 1.00 36.17 188 ASN B CA 1
ATOM 2646 C C . ASN B 1 159 ? 3.347 -12.783 6.130 1.00 36.68 188 ASN B C 1
ATOM 2647 O O . ASN B 1 159 ? 2.592 -13.500 6.778 1.00 36.82 188 ASN B O 1
ATOM 2652 N N . MET B 1 160 ? 4.382 -12.144 6.684 1.00 36.57 189 MET B N 1
ATOM 2653 C CA . MET B 1 160 ? 4.613 -12.153 8.143 1.00 37.49 189 MET B CA 1
ATOM 2654 C C . MET B 1 160 ? 3.456 -11.483 8.940 1.00 37.75 189 MET B C 1
ATOM 2655 O O . MET B 1 160 ? 2.990 -12.006 9.982 1.00 37.48 189 MET B O 1
ATOM 2660 N N . ALA B 1 161 ? 2.988 -10.340 8.452 1.00 36.22 190 ALA B N 1
ATOM 2661 C CA . ALA B 1 161 ? 1.891 -9.651 9.089 1.00 35.42 190 ALA B CA 1
ATOM 2662 C C . ALA B 1 161 ? 0.639 -10.507 9.072 1.00 34.22 190 ALA B C 1
ATOM 2663 O O . ALA B 1 161 ? -0.136 -10.450 10.013 1.00 34.12 190 ALA B O 1
ATOM 2665 N N . LYS B 1 162 ? 0.445 -11.246 7.980 1.00 33.54 191 LYS B N 1
ATOM 2666 C CA . LYS B 1 162 ? -0.666 -12.182 7.812 1.00 33.81 191 LYS B CA 1
ATOM 2667 C C . LYS B 1 162 ? -0.596 -13.344 8.818 1.00 33.09 191 LYS B C 1
ATOM 2668 O O . LYS B 1 162 ? -1.576 -13.640 9.476 1.00 33.26 191 LYS B O 1
ATOM 2674 N N . LEU B 1 163 ? 0.579 -13.950 8.948 1.00 33.81 192 LEU B N 1
ATOM 2675 C CA . LEU B 1 163 ? 0.858 -15.008 9.933 1.00 33.28 192 LEU B CA 1
ATOM 2676 C C . LEU B 1 163 ? 0.614 -14.480 11.352 1.00 33.07 192 LEU B C 1
ATOM 2677 O O . LEU B 1 163 ? 0.037 -15.175 12.182 1.00 34.09 192 LEU B O 1
ATOM 2682 N N . LEU B 1 164 ? 1.084 -13.267 11.644 1.00 32.31 193 LEU B N 1
ATOM 2683 C CA . LEU B 1 164 ? 0.966 -12.732 12.989 1.00 31.48 193 LEU B CA 1
ATOM 2684 C C . LEU B 1 164 ? -0.484 -12.323 13.267 1.00 30.77 193 LEU B C 1
ATOM 2685 O O . LEU B 1 164 ? -0.966 -12.449 14.380 1.00 31.26 193 LEU B O 1
ATOM 2690 N N . GLN B 1 165 ? -1.168 -11.822 12.262 1.00 30.95 194 GLN B N 1
ATOM 2691 C CA . GLN B 1 165 ? -2.637 -11.607 12.425 1.00 31.41 194 GLN B CA 1
ATOM 2692 C C . GLN B 1 165 ? -3.336 -12.906 12.814 1.00 31.27 194 GLN B C 1
ATOM 2693 O O . GLN B 1 165 ? -4.032 -12.953 13.817 1.00 33.17 194 GLN B O 1
ATOM 2699 N N . ARG B 1 166 ? -3.170 -13.969 12.029 1.00 31.53 195 ARG B N 1
ATOM 2700 C CA . ARG B 1 166 ? -3.826 -15.251 12.340 1.00 31.64 195 ARG B CA 1
ATOM 2701 C C . ARG B 1 166 ? -3.574 -15.744 13.764 1.00 30.96 195 ARG B C 1
ATOM 2702 O O . ARG B 1 166 ? -4.489 -16.201 14.434 1.00 29.56 195 ARG B O 1
ATOM 2710 N N . ARG B 1 167 ? -2.331 -15.650 14.214 1.00 30.46 196 ARG B N 1
ATOM 2711 C CA . ARG B 1 167 ? -1.955 -16.085 15.563 1.00 31.23 196 ARG B CA 1
ATOM 2712 C C . ARG B 1 167 ? -2.661 -15.263 16.620 1.00 31.59 196 ARG B C 1
ATOM 2713 O O . ARG B 1 167 ? -3.079 -15.789 17.642 1.00 31.05 196 ARG B O 1
ATOM 2721 N N . SER B 1 168 ? -2.803 -13.957 16.353 1.00 31.88 197 SER B N 1
ATOM 2722 C CA . SER B 1 168 ? -3.537 -13.055 17.255 1.00 30.40 197 SER B CA 1
ATOM 2723 C C . SER B 1 168 ? -4.987 -13.403 17.304 1.00 29.42 197 SER B C 1
ATOM 2724 O O . SER B 1 168 ? -5.567 -13.488 18.389 1.00 28.59 197 SER B O 1
ATOM 2727 N N . ASP B 1 169 ? -5.576 -13.602 16.122 1.00 29.91 198 ASP B N 1
ATOM 2728 C CA . ASP B 1 169 ? -6.962 -14.037 15.992 1.00 29.01 198 ASP B CA 1
ATOM 2729 C C . ASP B 1 169 ? -7.147 -15.308 16.804 1.00 29.62 198 ASP B C 1
ATOM 2730 O O . ASP B 1 169 ? -8.089 -15.441 17.554 1.00 30.08 198 ASP B O 1
ATOM 2735 N N . LEU B 1 170 ? -6.246 -16.261 16.634 1.00 30.27 199 LEU B N 1
ATOM 2736 C CA . LEU B 1 170 ? -6.368 -17.538 17.322 1.00 30.50 199 LEU B CA 1
ATOM 2737 C C . LEU B 1 170 ? -6.179 -17.352 18.833 1.00 31.02 199 LEU B C 1
ATOM 2738 O O . LEU B 1 170 ? -6.939 -17.870 19.593 1.00 30.97 199 LEU B O 1
ATOM 2743 N N . GLU B 1 171 ? -5.183 -16.598 19.277 1.00 31.65 200 GLU B N 1
ATOM 2744 C CA . GLU B 1 171 ? -4.985 -16.497 20.725 1.00 33.47 200 GLU B CA 1
ATOM 2745 C C . GLU B 1 171 ? -6.111 -15.781 21.451 1.00 32.28 200 GLU B C 1
ATOM 2746 O O . GLU B 1 171 ? -6.422 -16.110 22.589 1.00 32.80 200 GLU B O 1
ATOM 2752 N N . HIS B 1 172 ? -6.762 -14.844 20.760 1.00 31.44 201 HIS B N 1
ATOM 2753 C CA . HIS B 1 172 ? -7.857 -14.061 21.355 1.00 30.05 201 HIS B CA 1
ATOM 2754 C C . HIS B 1 172 ? -9.185 -14.558 20.980 1.00 28.56 201 HIS B C 1
ATOM 2755 O O . HIS B 1 172 ? -10.195 -14.013 21.418 1.00 29.87 201 HIS B O 1
ATOM 2762 N N . HIS B 1 173 ? -9.205 -15.606 20.168 1.00 26.83 202 HIS B N 1
ATOM 2763 C CA . HIS B 1 173 ? -10.466 -16.159 19.684 1.00 24.66 202 HIS B CA 1
ATOM 2764 C C . HIS B 1 173 ? -11.233 -15.081 18.893 1.00 23.94 202 HIS B C 1
ATOM 2765 O O . HIS B 1 173 ? -12.473 -14.975 18.930 1.00 22.13 202 HIS B O 1
ATOM 2772 N N . HIS B 1 174 ? -10.451 -14.285 18.183 1.00 23.46 203 HIS B N 1
ATOM 2773 C CA . HIS B 1 174 ? -10.966 -13.140 17.476 1.00 26.07 203 HIS B CA 1
ATOM 2774 C C . HIS B 1 174 ? -10.840 -13.385 15.960 1.00 26.01 203 HIS B C 1
ATOM 2775 O O . HIS B 1 174 ? -9.916 -12.899 15.354 1.00 26.70 203 HIS B O 1
ATOM 2782 N N . HIS B 1 175 ? -11.764 -14.133 15.368 1.00 26.62 204 HIS B N 1
ATOM 2783 C CA . HIS B 1 175 ? -11.546 -14.720 14.026 1.00 27.87 204 HIS B CA 1
ATOM 2784 C C . HIS B 1 175 ? -12.081 -13.832 12.902 1.00 29.52 204 HIS B C 1
ATOM 2785 O O . HIS B 1 175 ? -11.854 -14.106 11.725 1.00 29.47 204 HIS B O 1
ATOM 2792 N N . HIS B 1 176 ? -12.801 -12.780 13.294 1.00 31.45 205 HIS B N 1
ATOM 2793 C CA . HIS B 1 176 ? -13.543 -11.890 12.400 1.00 33.25 205 HIS B CA 1
ATOM 2794 C C . HIS B 1 176 ? -12.764 -10.579 12.332 1.00 34.17 205 HIS B C 1
ATOM 2795 O O . HIS B 1 176 ? -11.852 -10.360 13.111 1.00 31.69 205 HIS B O 1
ATOM 2802 N N . HIS B 1 177 ? -13.178 -9.688 11.445 1.00 36.09 206 HIS B N 1
ATOM 2803 C CA . HIS B 1 177 ? -12.593 -8.344 11.421 1.00 38.52 206 HIS B CA 1
ATOM 2804 C C . HIS B 1 177 ? -13.573 -7.372 10.800 1.00 38.67 206 HIS B C 1
ATOM 2805 O O . HIS B 1 177 ? -13.944 -6.392 11.437 1.00 40.07 206 HIS B O 1
#

Solvent-accessible surface area: 21234 Å² total; per-residue (Å²): 197,225,128,75,106,186,97,96,204,119,80,46,81,75,43,62,78,153,49,129,203,70,145,49,100,53,27,60,70,115,15,189,87,58,68,134,39,10,38,22,52,12,63,20,0,10,37,45,16,87,96,94,50,47,73,54,0,26,94,2,12,132,56,0,38,128,46,5,35,105,5,7,50,5,21,0,11,14,0,6,0,12,8,82,77,34,82,94,118,38,43,92,116,0,100,43,32,0,79,98,0,41,87,60,18,59,25,11,12,23,0,4,32,17,27,0,48,7,4,40,148,101,58,77,25,73,90,0,38,121,25,10,73,83,0,61,104,13,81,9,104,34,31,37,54,73,87,0,60,126,29,10,82,84,0,86,69,36,59,132,125,32,28,120,128,121,145,84,127,118,225,200,228,128,74,103,185,97,97,203,115,79,80,79,76,42,69,77,152,48,128,202,70,143,51,99,52,26,62,68,115,15,188,86,75,67,133,62,18,92,21,53,11,68,19,0,10,37,46,16,86,96,96,50,45,15,55,0,23,53,2,12,59,51,0,38,99,55,76,34,120,36,10,97,5,21,0,10,14,0,5,0,12,8,82,34,4,58,95,57,18,3,51,52,0,100,44,31,0,80,97,0,41,89,78,62,70,61,10,16,20,0,4,32,17,28,0,49,6,5,42,146,60,56,74,26,76,90,0,39,123,24,11,72,81,0,62,106,55,134,20,118,33,32,36,53,72,87,0,60,125,30,10,82,85,0,87,70,35,60,132,124,33,26,120,129,121,142,82,126,120,226

Organism: Escherichia coli O157:H7 (NCBI:txid83334)

CATH classification: 1.25.40.10